Protein AF-A0A3D1Z0B2-F1 (afdb_monomer_lite)

Sequence (228 aa):
MEGTRQRLVLAGTAREFDADRFLAYKGSCLVIGGGIASTAILFAGRSAGHVLLALIFTVLCFFVPEIWLNQKSAARQKAIRLALPDTLDLLTISVEAGLGFDSAMQKVVRNTTGPLSEEFFRLLQEIQLGTARSDAFRNLGHRTQVNELGSFILAMLQAEVFGISIGKVLRVQATELRIKRRQRAEEMAQKAPVKIIFPLIICIFPAILVVIMGPAMIQIYESIFKSF

pLDDT: mean 82.29, std 11.87, range [46.69, 95.06]

Foldseek 3Di:
DVVLLLLCLLLVNVVPDDPVNLVVVLVVLLVVLLVVLVVQCVVVDPDPVSNVVSVVSSVVSSCVSVVVSVVSSVVQLVVLLVCVLVLLVQLLVCVVVPDDSLRSLVVSLVVDDGDNSVLSVQLSVCVVVPNDNLVSLVVSCSSNVRVLSVVLSVLQVVCVVVVNDPSVSSVVSSVVSVVVVVVVVVVVVVVVVVVVVVVVCVPVVVVVVCVVVVVVVVVVVCVVVVVD

Radius of gyration: 28.72 Å; chains: 1; bounding box: 82×36×74 Å

Secondary structure (DSSP, 8-state):
-HHHHHHHHHTT-TTT--HHHHHHHHHHHHHHHHHHHHHHHHHH---HHHHHHHHHHHHHHHHHHHHHHHHHHHHHHHHHHHHHHHHHHHHHHHHHTT--HHHHHHHHHHH--SHHHHHHHHHHHHHHTT--HHHHHHHHHHHH--HHHHHHHHHHHHHHHHT--HHHHHHHHHHHHHHHHHHHHHHHHHTHHHHHHHHHHHHHHHHHHHHHHHHHHHHHHHHHHTT-

Structure (mmCIF, N/CA/C/O backbone):
data_AF-A0A3D1Z0B2-F1
#
_entry.id   AF-A0A3D1Z0B2-F1
#
loop_
_atom_site.group_PDB
_atom_site.id
_atom_site.type_symbol
_atom_site.label_atom_id
_atom_site.label_alt_id
_atom_site.label_comp_id
_atom_site.label_asym_id
_atom_site.label_entity_id
_atom_site.label_seq_id
_atom_site.pdbx_PDB_ins_code
_atom_site.Cartn_x
_atom_site.Cartn_y
_atom_site.Cartn_z
_atom_site.occupancy
_atom_site.B_iso_or_equiv
_atom_site.auth_seq_id
_atom_site.auth_comp_id
_atom_site.auth_asym_id
_atom_site.auth_atom_id
_atom_site.pdbx_PDB_model_num
ATOM 1 N N . MET A 1 1 ? -4.825 -20.970 -13.297 1.00 48.41 1 MET A N 1
ATOM 2 C CA . MET A 1 1 ? -5.935 -19.992 -13.361 1.00 48.41 1 MET A CA 1
ATOM 3 C C . MET A 1 1 ? -6.035 -19.158 -12.076 1.00 48.41 1 MET A C 1
ATOM 5 O O . MET A 1 1 ? -6.279 -17.961 -12.175 1.00 48.41 1 MET A O 1
ATOM 9 N N . GLU A 1 2 ? -5.712 -19.728 -10.907 1.00 54.16 2 GLU A N 1
ATOM 10 C CA . GLU A 1 2 ? -5.685 -19.041 -9.598 1.00 54.16 2 GLU A CA 1
ATOM 11 C C . GLU A 1 2 ? -4.889 -17.722 -9.551 1.00 54.16 2 GLU A C 1
ATOM 13 O O . GLU A 1 2 ? -5.393 -16.703 -9.081 1.00 54.16 2 GLU A O 1
ATOM 18 N N . GLY A 1 3 ? -3.670 -17.699 -10.106 1.00 60.62 3 GLY A N 1
ATOM 19 C CA . GLY A 1 3 ? -2.806 -16.511 -10.047 1.00 60.62 3 GLY A CA 1
ATOM 20 C C . GLY A 1 3 ? -3.364 -15.287 -10.787 1.00 60.62 3 GLY A C 1
ATOM 21 O O . GLY A 1 3 ? -3.198 -14.156 -10.334 1.00 60.62 3 GLY A O 1
ATOM 22 N N . THR A 1 4 ? -4.075 -15.486 -11.902 1.00 58.72 4 THR A N 1
ATOM 23 C CA . THR A 1 4 ? -4.699 -14.387 -12.661 1.00 58.72 4 THR A CA 1
ATOM 24 C C . THR A 1 4 ? -5.903 -13.821 -11.914 1.00 58.72 4 THR A C 1
ATOM 26 O O . THR A 1 4 ? -6.064 -12.603 -11.845 1.00 58.72 4 THR A O 1
ATOM 29 N N . ARG A 1 5 ? -6.705 -14.689 -11.284 1.00 57.47 5 ARG A N 1
ATOM 30 C CA . ARG A 1 5 ? -7.850 -14.291 -10.456 1.00 57.47 5 ARG A CA 1
ATOM 31 C C . ARG A 1 5 ? -7.401 -13.453 -9.261 1.00 57.47 5 ARG A C 1
ATOM 33 O O . ARG A 1 5 ? -7.967 -12.393 -9.006 1.00 57.47 5 ARG A O 1
ATOM 40 N N . GLN A 1 6 ? -6.322 -13.863 -8.597 1.00 64.88 6 GLN A N 1
ATOM 41 C CA . GLN A 1 6 ? -5.736 -13.110 -7.490 1.00 64.88 6 GLN A CA 1
ATOM 42 C C . GLN A 1 6 ? -5.256 -11.717 -7.937 1.00 64.88 6 GLN A C 1
ATOM 44 O O . GLN A 1 6 ? -5.549 -10.727 -7.273 1.00 64.88 6 GLN A O 1
ATOM 49 N N . ARG A 1 7 ? -4.610 -11.597 -9.105 1.00 58.91 7 ARG A N 1
ATOM 50 C CA . ARG A 1 7 ? -4.184 -10.295 -9.659 1.00 58.91 7 ARG A CA 1
ATOM 51 C C . ARG A 1 7 ? -5.352 -9.378 -10.044 1.00 58.91 7 ARG A C 1
ATOM 53 O O . ARG A 1 7 ? -5.256 -8.166 -9.861 1.00 58.91 7 ARG A O 1
ATOM 60 N N . LEU A 1 8 ? -6.467 -9.931 -10.522 1.00 60.28 8 LEU A N 1
ATOM 61 C CA . LEU A 1 8 ? -7.684 -9.161 -10.823 1.00 60.28 8 LEU A CA 1
ATOM 62 C C . LEU A 1 8 ? -8.348 -8.596 -9.561 1.00 60.28 8 LEU A C 1
ATOM 64 O O . LEU A 1 8 ? -8.814 -7.451 -9.563 1.00 60.28 8 LEU A O 1
ATOM 68 N N . VAL A 1 9 ? -8.349 -9.372 -8.473 1.00 65.62 9 VAL A N 1
ATOM 69 C CA . VAL A 1 9 ? -8.808 -8.918 -7.152 1.00 65.62 9 VAL A CA 1
ATOM 70 C C . VAL A 1 9 ? -7.930 -7.770 -6.650 1.00 65.62 9 VAL A C 1
ATOM 72 O O . VAL A 1 9 ? -8.457 -6.732 -6.247 1.00 65.62 9 VAL A O 1
ATOM 75 N N . LEU A 1 10 ? -6.606 -7.898 -6.772 1.00 61.41 10 LEU A N 1
ATOM 76 C CA . LEU A 1 10 ? -5.662 -6.853 -6.360 1.00 61.41 10 LEU A CA 1
ATOM 77 C C . LEU A 1 10 ? -5.841 -5.548 -7.140 1.00 61.41 10 LEU A C 1
ATOM 79 O O . LEU A 1 10 ? -5.837 -4.462 -6.555 1.00 61.41 10 LEU A O 1
ATOM 83 N N . ALA A 1 11 ? -6.109 -5.642 -8.443 1.00 60.06 11 ALA A N 1
ATOM 84 C CA . ALA A 1 11 ? -6.408 -4.497 -9.298 1.00 60.06 11 ALA A CA 1
ATOM 85 C C . ALA A 1 11 ? -7.768 -3.828 -9.007 1.00 60.06 11 ALA A C 1
ATOM 87 O O . ALA A 1 11 ? -8.118 -2.858 -9.680 1.00 60.06 11 ALA A O 1
ATOM 88 N N . GLY A 1 12 ? -8.565 -4.335 -8.053 1.00 57.16 12 GLY A N 1
ATOM 89 C CA . GLY A 1 12 ? -9.897 -3.808 -7.713 1.00 57.16 12 GLY A CA 1
ATOM 90 C C . GLY A 1 12 ? -10.944 -4.000 -8.806 1.00 57.16 12 GLY A C 1
ATOM 91 O O . GLY A 1 12 ? -12.077 -3.554 -8.673 1.00 57.16 12 GLY A O 1
ATOM 92 N N . THR A 1 13 ? -10.561 -4.680 -9.883 1.00 56.31 13 THR A N 1
ATOM 93 C CA . THR A 1 13 ? -11.322 -4.792 -11.128 1.00 56.31 13 THR A CA 1
ATOM 94 C C . THR A 1 13 ? -12.147 -6.087 -11.165 1.00 56.31 13 THR A C 1
ATOM 96 O O . THR A 1 13 ? -12.962 -6.273 -12.059 1.00 56.31 13 THR A O 1
ATOM 99 N N . ALA A 1 14 ? -12.023 -6.949 -10.149 1.00 54.03 14 ALA A N 1
ATOM 100 C CA . ALA A 1 14 ? -12.772 -8.205 -10.032 1.00 54.03 14 ALA A CA 1
ATOM 101 C C . ALA A 1 14 ? -14.309 -8.054 -10.023 1.00 54.03 14 ALA A C 1
ATOM 103 O O . ALA A 1 14 ? -15.004 -9.044 -10.204 1.00 54.03 14 ALA A O 1
ATOM 104 N N . ARG A 1 15 ? -14.849 -6.841 -9.811 1.00 49.31 15 ARG A N 1
ATOM 105 C CA . ARG A 1 15 ? -16.297 -6.567 -9.890 1.00 49.31 15 ARG A CA 1
ATOM 106 C C . ARG A 1 15 ? -16.767 -6.163 -11.300 1.00 49.31 15 ARG A C 1
ATOM 108 O O . ARG A 1 15 ? -17.954 -6.257 -11.576 1.00 49.31 15 ARG A O 1
ATOM 115 N N . GLU A 1 16 ? -15.858 -5.736 -12.179 1.00 46.69 16 GLU A N 1
ATOM 116 C CA . GLU A 1 16 ? -16.162 -5.293 -13.556 1.00 46.69 16 GLU A CA 1
ATOM 117 C C . GLU A 1 16 ? -15.658 -6.273 -14.633 1.00 46.69 16 GLU A C 1
ATOM 119 O O . GLU A 1 16 ? -16.229 -6.358 -15.725 1.00 46.69 16 GLU A O 1
ATOM 124 N N . PHE A 1 17 ? -14.606 -7.040 -14.330 1.00 47.28 17 PHE A N 1
ATOM 125 C CA . PHE A 1 17 ? -14.010 -8.022 -15.230 1.00 47.28 17 PHE A CA 1
ATOM 126 C C . PHE A 1 17 ? -13.962 -9.382 -14.545 1.00 47.28 17 PHE A C 1
ATOM 128 O O . PHE A 1 17 ? -13.088 -9.649 -13.717 1.00 47.28 17 PHE A O 1
ATOM 135 N N . ASP A 1 18 ? -14.897 -10.245 -14.934 1.00 54.69 18 ASP A N 1
ATOM 136 C CA . ASP A 1 18 ? -14.782 -11.677 -14.698 1.00 54.69 18 ASP A CA 1
ATOM 137 C C . ASP A 1 18 ? -13.481 -12.194 -15.329 1.00 54.69 18 ASP A C 1
ATOM 139 O O . ASP A 1 18 ? -13.019 -11.658 -16.346 1.00 54.69 18 ASP A O 1
ATOM 143 N N . ALA A 1 19 ? -12.876 -13.230 -14.746 1.00 54.06 19 ALA A N 1
ATOM 144 C CA . ALA A 1 19 ? -11.640 -13.826 -15.270 1.00 54.06 19 ALA A CA 1
ATOM 145 C C . ALA A 1 19 ? -11.765 -14.197 -16.766 1.00 54.06 19 ALA A C 1
ATOM 147 O O . ALA A 1 19 ? -10.796 -14.081 -17.523 1.00 54.06 19 ALA A O 1
ATOM 148 N N . ASP A 1 20 ? -12.989 -14.506 -17.199 1.00 54.84 20 ASP A N 1
ATOM 149 C CA . ASP A 1 20 ? -13.375 -14.803 -18.577 1.00 54.84 20 ASP A CA 1
ATOM 150 C C . ASP A 1 20 ? -13.275 -13.589 -19.513 1.00 54.84 20 ASP A C 1
ATOM 152 O O . ASP A 1 20 ? -12.833 -13.719 -20.654 1.00 54.84 20 ASP A O 1
ATOM 156 N N . ARG A 1 21 ? -13.581 -12.373 -19.041 1.00 57.75 21 ARG A N 1
ATOM 157 C CA . ARG A 1 21 ? -13.412 -11.138 -19.830 1.00 57.75 21 ARG A CA 1
ATOM 158 C C . ARG A 1 21 ? -11.950 -10.742 -19.986 1.00 57.75 21 ARG A C 1
ATOM 160 O O . ARG A 1 21 ? -11.580 -10.183 -21.014 1.00 57.75 21 ARG A O 1
ATOM 167 N N . PHE A 1 22 ? -11.105 -11.041 -19.001 1.00 60.38 22 PHE A N 1
ATOM 168 C CA . PHE A 1 22 ? -9.665 -10.813 -19.129 1.00 60.38 22 PHE A CA 1
ATOM 169 C C . PHE A 1 22 ? -9.025 -11.809 -20.106 1.00 60.38 22 PHE A C 1
ATOM 171 O O . PHE A 1 22 ? -8.172 -11.424 -20.906 1.00 60.38 22 PHE A O 1
ATOM 178 N N . LEU A 1 23 ? -9.484 -13.066 -20.105 1.00 61.72 23 LEU A N 1
ATOM 179 C CA . LEU A 1 23 ? -9.137 -14.053 -21.131 1.00 61.72 23 LEU A CA 1
ATOM 180 C C . LEU A 1 23 ? -9.628 -13.622 -22.520 1.00 61.72 23 LEU A C 1
ATOM 182 O O . LEU A 1 23 ? -8.853 -13.689 -23.471 1.00 61.72 23 LEU A O 1
ATOM 186 N N . ALA A 1 24 ? -10.852 -13.098 -22.630 1.00 64.06 24 ALA A N 1
ATOM 187 C CA . ALA A 1 24 ? -11.385 -12.554 -23.878 1.00 64.06 24 ALA A CA 1
ATOM 188 C C . ALA A 1 24 ? -10.583 -11.338 -24.374 1.00 64.06 24 ALA A C 1
ATOM 190 O O . ALA A 1 24 ? -10.256 -11.261 -25.555 1.00 64.06 24 ALA A O 1
ATOM 191 N N . TYR A 1 25 ? -10.182 -10.431 -23.476 1.00 69.62 25 TYR A N 1
ATOM 192 C CA . TYR A 1 25 ? -9.332 -9.288 -23.817 1.00 69.62 25 TYR A CA 1
ATOM 193 C C . TYR A 1 25 ? -7.942 -9.742 -24.284 1.00 69.62 25 TYR A C 1
ATOM 195 O O . TYR A 1 25 ? -7.451 -9.292 -25.321 1.00 69.62 25 TYR A O 1
ATOM 203 N N . LYS A 1 26 ? -7.339 -10.715 -23.589 1.00 66.94 26 LYS A N 1
ATOM 204 C CA . LYS A 1 26 ? -6.065 -11.330 -23.988 1.00 66.94 26 LYS A CA 1
ATOM 205 C C . LYS A 1 26 ? -6.171 -12.021 -25.353 1.00 66.94 26 LYS A C 1
ATOM 207 O O . LYS A 1 26 ? -5.270 -11.875 -26.176 1.00 66.94 26 LYS A O 1
ATOM 212 N N . GLY A 1 27 ? -7.290 -12.698 -25.613 1.00 65.94 27 GLY A N 1
ATOM 213 C CA . GLY A 1 27 ? -7.624 -13.284 -26.910 1.00 65.94 27 GLY A CA 1
ATOM 214 C C . GLY A 1 27 ? -7.761 -12.230 -28.009 1.00 65.94 27 GLY A C 1
ATOM 215 O O . GLY A 1 27 ? -7.141 -12.364 -29.058 1.00 65.94 27 GLY A O 1
ATOM 216 N N . SER A 1 28 ? -8.483 -11.135 -27.754 1.00 70.81 28 SER A N 1
ATOM 217 C CA . SER A 1 28 ? -8.632 -10.042 -28.723 1.00 70.81 28 SER A CA 1
ATOM 218 C C . SER A 1 28 ? -7.305 -9.348 -29.041 1.00 70.81 28 SER A C 1
ATOM 220 O O . SER A 1 28 ? -7.020 -9.108 -30.210 1.00 70.81 28 SER A O 1
ATOM 222 N N . CYS A 1 29 ? -6.435 -9.117 -28.050 1.00 70.12 29 CYS A N 1
ATOM 223 C CA . CYS A 1 29 ? -5.090 -8.582 -28.284 1.00 70.12 29 CYS A CA 1
ATOM 224 C C . CYS A 1 29 ? -4.224 -9.527 -29.124 1.00 70.12 29 CYS A C 1
ATOM 226 O O . CYS A 1 29 ? -3.455 -9.055 -29.958 1.00 70.12 29 CYS A O 1
ATOM 228 N N . LEU A 1 30 ? -4.353 -10.844 -28.935 1.00 73.25 30 LEU A N 1
ATOM 229 C CA . LEU A 1 30 ? -3.633 -11.834 -29.736 1.00 73.25 30 LEU A CA 1
ATOM 230 C C . LEU A 1 30 ? -4.134 -11.855 -31.188 1.00 73.25 30 LEU A C 1
ATOM 232 O O . LEU A 1 30 ? -3.324 -11.879 -32.110 1.00 73.25 30 LEU A O 1
ATOM 236 N N . VAL A 1 31 ? -5.452 -11.786 -31.399 1.00 75.25 31 VAL A N 1
ATOM 237 C CA . VAL A 1 31 ? -6.062 -11.744 -32.739 1.00 75.25 31 VAL A CA 1
ATOM 238 C C . VAL A 1 31 ? -5.705 -10.447 -33.467 1.00 75.25 31 VAL A C 1
ATOM 240 O O . VAL A 1 31 ? -5.344 -10.489 -34.638 1.00 75.25 31 VAL A O 1
ATOM 243 N N . ILE A 1 32 ? -5.734 -9.303 -32.779 1.00 76.62 32 IL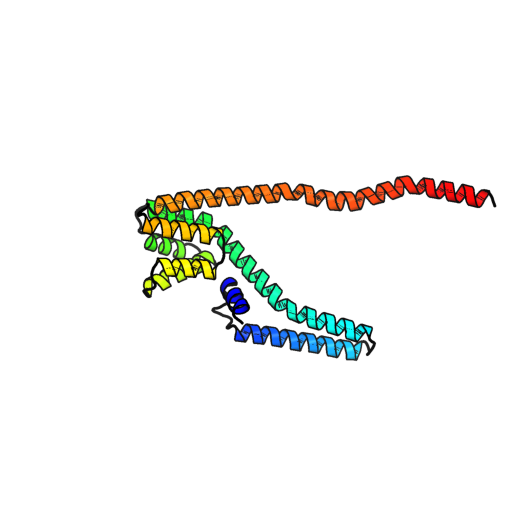E A N 1
ATOM 244 C CA . ILE A 1 32 ? -5.356 -8.004 -33.353 1.00 76.62 32 ILE A CA 1
ATOM 245 C C . ILE A 1 32 ? -3.852 -7.967 -33.654 1.00 76.62 32 ILE A C 1
ATOM 247 O O . ILE A 1 32 ? -3.461 -7.577 -34.751 1.00 76.62 32 ILE A O 1
ATOM 251 N N . GLY A 1 33 ? -3.006 -8.420 -32.722 1.00 73.88 33 GLY A N 1
ATOM 252 C CA . GLY A 1 33 ? -1.555 -8.482 -32.911 1.00 73.88 33 GLY A CA 1
ATOM 253 C C . GLY A 1 33 ? -1.153 -9.417 -34.052 1.00 73.88 33 GLY A C 1
ATOM 254 O O . GLY A 1 33 ? -0.366 -9.028 -34.911 1.00 73.88 33 GLY A O 1
ATOM 255 N N . GLY A 1 34 ? -1.755 -10.609 -34.114 1.00 73.31 34 GLY A N 1
ATOM 256 C CA . GLY A 1 34 ? -1.566 -11.563 -35.209 1.00 73.31 34 GLY A CA 1
ATOM 257 C C . GLY A 1 34 ? -2.109 -11.046 -36.544 1.00 73.31 34 GLY A C 1
ATOM 258 O O . GLY A 1 34 ? -1.471 -11.226 -37.579 1.00 73.31 34 GLY A O 1
ATOM 259 N N . GLY A 1 35 ? -3.238 -10.332 -36.520 1.00 76.62 35 GLY A N 1
ATOM 260 C CA . GLY A 1 35 ? -3.812 -9.656 -37.681 1.00 76.62 35 GLY A CA 1
ATOM 261 C C . GLY A 1 35 ? -2.859 -8.614 -38.263 1.00 76.62 35 GLY A C 1
ATOM 262 O O . GLY A 1 35 ? -2.521 -8.704 -39.439 1.00 76.62 35 GLY A O 1
ATOM 263 N N . ILE A 1 36 ? -2.349 -7.700 -37.431 1.00 76.00 36 ILE A N 1
ATOM 264 C CA . ILE A 1 36 ? -1.376 -6.661 -37.815 1.00 76.00 36 ILE A CA 1
ATOM 265 C C . ILE A 1 36 ? -0.064 -7.283 -38.314 1.00 76.00 36 ILE A C 1
ATOM 267 O O . ILE A 1 36 ? 0.495 -6.841 -39.315 1.00 76.00 36 ILE A O 1
ATOM 271 N N . ALA A 1 37 ? 0.415 -8.335 -37.650 1.00 74.94 37 ALA A N 1
ATOM 272 C CA . ALA A 1 37 ? 1.599 -9.081 -38.063 1.00 74.94 37 ALA A CA 1
ATOM 273 C C . ALA A 1 37 ? 1.411 -9.735 -39.445 1.00 74.94 37 ALA A C 1
ATOM 275 O O . ALA A 1 37 ? 2.309 -9.684 -40.286 1.00 74.94 37 ALA A O 1
ATOM 276 N N . SER A 1 38 ? 0.232 -10.305 -39.713 1.00 72.44 38 SER A N 1
ATOM 277 C CA . SER A 1 38 ? -0.086 -10.944 -40.993 1.00 72.44 38 SER A CA 1
ATOM 278 C C . SER A 1 38 ? -0.204 -9.942 -42.147 1.00 72.44 38 SER A C 1
ATOM 280 O O . SER A 1 38 ? 0.361 -10.184 -43.214 1.00 72.44 38 SER A O 1
ATOM 282 N N . THR A 1 39 ? -0.841 -8.784 -41.936 1.00 76.06 39 THR A N 1
ATOM 283 C CA . THR A 1 39 ? -0.873 -7.702 -42.931 1.00 76.06 39 THR A CA 1
ATOM 284 C C . THR A 1 39 ? 0.510 -7.098 -43.144 1.00 76.06 39 THR A C 1
ATOM 286 O O . THR A 1 39 ? 0.892 -6.880 -44.290 1.00 76.06 39 THR A O 1
ATOM 289 N N . ALA A 1 40 ? 1.315 -6.915 -42.095 1.00 74.69 40 ALA A N 1
ATOM 290 C CA . ALA A 1 40 ? 2.692 -6.438 -42.233 1.00 74.69 40 ALA A CA 1
ATOM 291 C C . ALA A 1 40 ? 3.555 -7.374 -43.102 1.00 74.69 40 ALA A C 1
ATOM 293 O O . ALA A 1 40 ? 4.295 -6.897 -43.959 1.00 74.69 40 ALA A O 1
ATOM 294 N N . ILE A 1 41 ? 3.413 -8.698 -42.956 1.00 78.19 41 ILE A N 1
ATOM 295 C CA . ILE A 1 41 ? 4.104 -9.684 -43.809 1.00 78.19 41 ILE A CA 1
ATOM 296 C C . ILE A 1 41 ? 3.621 -9.608 -45.269 1.00 78.19 41 ILE A C 1
ATOM 298 O O . ILE A 1 41 ? 4.425 -9.779 -46.188 1.00 78.19 41 ILE A O 1
ATOM 302 N N . LEU A 1 42 ? 2.328 -9.354 -45.500 1.00 78.69 42 LEU A N 1
ATOM 303 C CA . LEU A 1 42 ? 1.759 -9.229 -46.848 1.00 78.69 42 LEU A CA 1
ATOM 304 C C . LEU A 1 42 ? 2.242 -7.963 -47.578 1.00 78.69 42 LEU A C 1
ATOM 306 O O . LEU A 1 42 ? 2.478 -8.032 -48.781 1.00 78.69 42 LEU A O 1
ATOM 310 N N . PHE A 1 43 ? 2.432 -6.844 -46.869 1.00 75.31 43 PHE A N 1
ATOM 311 C CA . PHE A 1 43 ? 2.886 -5.572 -47.454 1.00 75.31 43 PHE A CA 1
ATOM 312 C C . PHE A 1 43 ? 4.419 -5.428 -47.540 1.00 75.31 43 PHE A C 1
ATOM 314 O O . PHE A 1 43 ? 4.909 -4.844 -48.502 1.00 75.31 43 PHE A O 1
ATOM 321 N N . ALA A 1 44 ? 5.189 -5.951 -46.575 1.00 72.62 44 ALA A N 1
ATOM 322 C CA . ALA A 1 44 ? 6.656 -5.806 -46.521 1.00 72.62 44 ALA A CA 1
ATOM 323 C C . ALA A 1 44 ? 7.435 -6.949 -47.212 1.00 72.62 44 ALA A C 1
ATOM 325 O O . ALA A 1 44 ? 8.655 -6.880 -47.366 1.00 72.62 44 ALA A O 1
ATOM 326 N N . GLY A 1 45 ? 6.737 -8.005 -47.641 1.00 68.88 45 GLY A N 1
ATOM 327 C CA . GLY A 1 45 ? 7.320 -9.158 -48.324 1.00 68.88 45 GLY A CA 1
ATOM 328 C C . GLY A 1 45 ? 7.782 -10.279 -47.383 1.00 68.88 45 GLY A C 1
ATOM 329 O O . GLY A 1 45 ? 8.184 -10.071 -46.236 1.00 68.88 45 GLY A O 1
ATOM 330 N N . ARG A 1 46 ? 7.756 -11.516 -47.896 1.00 72.81 46 ARG A N 1
ATOM 331 C CA . ARG A 1 46 ? 8.047 -12.758 -47.153 1.00 72.81 46 ARG A CA 1
ATOM 332 C C . ARG A 1 46 ? 9.549 -13.048 -47.016 1.00 72.81 46 ARG A C 1
ATOM 334 O O . ARG A 1 46 ? 10.021 -14.109 -47.410 1.00 72.81 46 ARG A O 1
ATOM 341 N N . SER A 1 47 ? 10.307 -12.114 -46.450 1.00 80.81 47 SER A N 1
ATOM 342 C CA . SER A 1 47 ? 11.679 -12.396 -46.000 1.00 80.81 47 SER A CA 1
ATOM 343 C C . SER A 1 47 ? 11.662 -13.022 -44.603 1.00 80.81 47 SER A C 1
ATOM 345 O O . SER A 1 47 ? 10.827 -12.659 -43.770 1.00 80.81 47 SER A O 1
ATOM 347 N N . ALA A 1 48 ? 12.603 -13.930 -44.323 1.00 79.00 48 ALA A N 1
ATOM 348 C CA . ALA A 1 48 ? 12.751 -14.570 -43.013 1.00 79.00 48 ALA A CA 1
ATOM 349 C C . ALA A 1 48 ? 12.857 -13.545 -41.864 1.00 79.00 48 ALA A C 1
ATOM 351 O O . ALA A 1 48 ? 12.324 -13.780 -40.780 1.00 79.00 48 ALA A O 1
ATOM 352 N N . GLY A 1 49 ? 13.456 -12.374 -42.121 1.00 81.00 49 GLY A N 1
ATOM 353 C C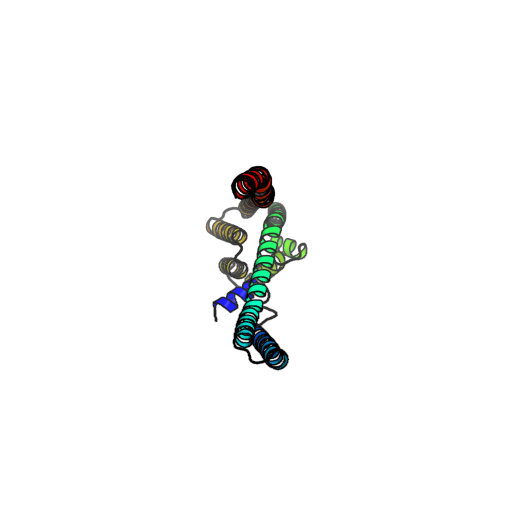A . GLY A 1 49 ? 13.534 -11.276 -41.151 1.00 81.00 49 GLY A CA 1
ATOM 354 C C . GLY A 1 49 ? 12.170 -10.674 -40.793 1.00 81.00 49 GLY A C 1
ATOM 355 O O . GLY A 1 49 ? 11.891 -10.450 -39.617 1.00 81.00 49 GLY A O 1
ATOM 356 N N . HIS A 1 50 ? 11.282 -10.480 -41.774 1.00 79.00 50 HIS A N 1
ATOM 357 C CA . HIS A 1 50 ? 9.934 -9.947 -41.534 1.00 79.00 50 HIS A CA 1
ATOM 358 C C . HIS A 1 50 ? 9.051 -10.944 -40.780 1.00 79.00 50 HIS A C 1
ATOM 360 O O . HIS A 1 50 ? 8.292 -10.546 -39.900 1.00 79.00 50 HIS A O 1
ATOM 366 N N . VAL A 1 51 ? 9.191 -12.243 -41.067 1.00 78.25 51 VAL A N 1
ATOM 367 C CA . VAL A 1 51 ? 8.476 -13.304 -40.339 1.00 78.25 51 VAL A CA 1
ATOM 368 C C . VAL A 1 51 ? 8.941 -13.375 -38.882 1.00 78.25 51 VAL A C 1
ATOM 370 O O . VAL A 1 51 ? 8.108 -13.448 -37.979 1.00 78.25 51 VAL A O 1
ATOM 373 N N . LEU A 1 52 ? 10.252 -13.287 -38.633 1.00 81.56 52 LEU A N 1
ATOM 374 C CA . LEU A 1 52 ? 10.807 -13.264 -37.279 1.00 81.56 52 LEU A CA 1
ATOM 375 C C . LEU A 1 52 ? 10.323 -12.037 -36.487 1.00 81.56 52 LEU A C 1
ATOM 377 O O . LEU A 1 52 ? 9.904 -12.165 -35.338 1.00 81.56 52 LEU A O 1
ATOM 381 N N . LEU A 1 53 ? 10.329 -10.853 -37.104 1.00 79.94 53 LEU A N 1
ATOM 382 C CA . LEU A 1 53 ? 9.918 -9.603 -36.459 1.00 79.94 53 LEU A CA 1
ATOM 383 C C . LEU A 1 53 ? 8.411 -9.583 -36.148 1.00 79.94 53 LEU A C 1
ATOM 385 O O . LEU A 1 53 ? 8.008 -9.175 -35.060 1.00 79.94 53 LEU A O 1
ATOM 389 N N . ALA A 1 54 ? 7.587 -10.107 -37.055 1.00 78.81 54 ALA A N 1
ATOM 390 C CA . ALA A 1 54 ? 6.151 -10.294 -36.862 1.00 78.81 54 ALA A CA 1
ATOM 391 C C . ALA A 1 54 ? 5.827 -11.291 -35.730 1.00 78.81 54 ALA A C 1
ATOM 393 O O . ALA A 1 54 ? 4.918 -11.053 -34.926 1.00 78.81 54 ALA A O 1
ATOM 394 N N . LEU A 1 55 ? 6.601 -12.377 -35.619 1.00 79.31 55 LEU A N 1
ATOM 395 C CA . LEU A 1 55 ? 6.494 -13.336 -34.518 1.00 79.31 55 LEU A CA 1
ATOM 396 C C . LEU A 1 55 ? 6.817 -12.664 -33.174 1.00 79.31 55 LEU A C 1
ATOM 398 O O . LEU A 1 55 ? 6.036 -12.766 -32.228 1.00 79.31 55 LEU A O 1
ATOM 402 N N . ILE A 1 56 ? 7.924 -11.917 -33.108 1.00 81.50 56 ILE A N 1
ATOM 403 C CA . ILE A 1 56 ? 8.339 -11.168 -31.912 1.00 81.50 56 ILE A CA 1
ATOM 404 C C . ILE A 1 56 ? 7.263 -10.152 -31.504 1.00 81.50 56 ILE A C 1
ATOM 406 O O . ILE A 1 56 ? 6.912 -10.069 -30.326 1.00 81.50 56 ILE A O 1
ATOM 410 N N . PHE A 1 57 ? 6.693 -9.419 -32.462 1.00 80.69 57 PHE A N 1
ATOM 411 C CA . PHE A 1 57 ? 5.644 -8.431 -32.201 1.00 80.69 57 PHE A CA 1
ATOM 412 C C . PHE A 1 57 ? 4.359 -9.072 -31.655 1.00 80.69 57 PHE A C 1
ATOM 414 O O . PHE A 1 57 ? 3.773 -8.576 -30.694 1.00 80.69 57 PHE A O 1
ATOM 421 N N . THR A 1 58 ? 3.958 -10.219 -32.206 1.00 77.38 58 THR A N 1
ATOM 422 C CA . THR A 1 58 ? 2.785 -10.977 -31.737 1.00 77.38 58 THR A CA 1
ATOM 423 C C . THR A 1 58 ? 2.978 -11.468 -30.302 1.00 77.38 58 THR A C 1
ATOM 425 O O . THR A 1 58 ? 2.078 -11.341 -29.469 1.00 77.38 58 THR A O 1
ATOM 428 N N . VAL A 1 59 ? 4.176 -11.971 -29.986 1.00 80.00 59 VAL A N 1
ATOM 429 C CA . VAL A 1 59 ? 4.540 -12.378 -28.623 1.00 80.00 59 VAL A CA 1
ATOM 430 C C . VAL A 1 59 ? 4.519 -11.173 -27.677 1.00 80.00 59 VAL A C 1
ATOM 432 O O . VAL A 1 59 ? 3.929 -11.260 -26.605 1.00 80.00 59 VAL A O 1
ATOM 435 N N . LEU A 1 60 ? 5.070 -10.023 -28.074 1.00 78.69 60 LEU A N 1
ATOM 436 C CA . LEU A 1 60 ? 5.019 -8.783 -27.287 1.00 78.69 60 LEU A CA 1
ATOM 437 C C . LEU A 1 60 ? 3.581 -8.324 -27.005 1.00 78.69 60 LEU A C 1
ATOM 439 O O . LEU A 1 60 ? 3.257 -8.022 -25.855 1.00 78.69 60 LEU A O 1
ATOM 443 N N . CYS A 1 61 ? 2.696 -8.339 -28.007 1.00 77.19 61 CYS A N 1
ATOM 444 C CA . CYS A 1 61 ? 1.277 -8.000 -27.846 1.00 77.19 61 CYS A CA 1
ATOM 445 C C . CYS A 1 61 ? 0.555 -8.893 -26.826 1.00 77.19 61 CYS A C 1
ATOM 447 O O . CYS A 1 61 ? -0.347 -8.423 -26.132 1.00 77.19 61 CYS A O 1
ATOM 449 N N . PHE A 1 62 ? 0.969 -10.152 -26.674 1.00 75.69 62 PHE A N 1
ATOM 450 C CA . PHE A 1 62 ? 0.411 -11.052 -25.663 1.00 75.69 62 PHE A CA 1
ATOM 451 C C . PHE A 1 62 ? 0.774 -10.650 -24.221 1.00 75.69 62 PHE A C 1
ATOM 453 O O . PHE A 1 62 ? -0.012 -10.897 -23.301 1.00 75.69 62 PHE A O 1
ATOM 460 N N . PHE A 1 63 ? 1.926 -10.001 -24.012 1.00 77.81 63 PHE A N 1
ATOM 461 C CA . PHE A 1 63 ? 2.378 -9.541 -22.691 1.00 77.81 63 PHE A CA 1
ATOM 462 C C . PHE A 1 63 ? 1.790 -8.185 -22.271 1.00 77.81 63 PHE A C 1
ATOM 464 O O . PHE A 1 63 ? 1.681 -7.913 -21.074 1.00 77.81 63 PHE A O 1
ATOM 471 N N . VAL A 1 64 ? 1.356 -7.348 -23.219 1.00 78.75 64 VAL A N 1
ATOM 472 C CA . VAL A 1 64 ? 0.746 -6.027 -22.956 1.00 78.75 64 VAL A CA 1
ATOM 473 C C . VAL A 1 64 ? -0.363 -6.052 -21.886 1.00 78.75 64 VAL A C 1
ATOM 475 O O . VAL A 1 64 ? -0.270 -5.273 -20.932 1.00 78.75 64 VAL A O 1
ATOM 478 N N . PRO A 1 65 ? -1.393 -6.920 -21.958 1.00 75.62 65 PRO A N 1
ATOM 479 C CA . PRO A 1 65 ? -2.464 -6.929 -20.957 1.00 75.62 65 PRO A CA 1
ATOM 480 C C . PRO A 1 65 ? -1.980 -7.318 -19.554 1.00 75.62 65 PRO A C 1
ATOM 482 O O . PRO A 1 65 ? -2.519 -6.838 -18.557 1.00 75.62 65 PRO A O 1
ATOM 485 N N . GLU A 1 66 ? -0.947 -8.156 -19.453 1.00 77.12 66 GLU A N 1
ATOM 486 C CA . GLU A 1 66 ? -0.368 -8.549 -18.167 1.00 77.12 66 GLU A CA 1
ATOM 487 C C . GLU A 1 66 ? 0.414 -7.396 -17.529 1.00 77.12 66 GLU A C 1
ATOM 489 O O . GLU A 1 66 ? 0.276 -7.140 -16.330 1.00 77.12 66 GLU A O 1
ATOM 494 N N . ILE A 1 67 ? 1.161 -6.639 -18.338 1.00 79.00 67 ILE A N 1
ATOM 495 C CA . ILE A 1 67 ? 1.842 -5.418 -17.897 1.00 79.00 67 ILE A CA 1
ATOM 496 C C . ILE A 1 67 ? 0.817 -4.383 -17.422 1.00 79.00 67 ILE A C 1
ATOM 498 O O . ILE A 1 67 ? 0.976 -3.826 -16.335 1.00 79.00 67 ILE A O 1
ATOM 502 N N . TRP A 1 68 ? -0.253 -4.159 -18.188 1.00 79.12 68 TRP A N 1
ATOM 503 C CA . TRP A 1 68 ? -1.301 -3.204 -17.826 1.00 79.12 68 TRP A CA 1
ATOM 504 C C . TRP A 1 68 ? -1.994 -3.575 -16.508 1.00 79.12 68 TRP A C 1
ATOM 506 O O . TRP A 1 68 ? -2.162 -2.724 -15.632 1.00 79.12 68 TRP A O 1
ATOM 516 N N . LEU A 1 69 ? -2.325 -4.858 -16.316 1.00 78.00 69 LEU A N 1
ATOM 517 C CA . LEU A 1 69 ? -2.921 -5.346 -15.071 1.00 78.00 69 LEU A CA 1
ATOM 518 C C . LEU A 1 69 ? -1.980 -5.147 -13.875 1.00 78.00 69 LEU A C 1
ATOM 520 O O . LEU A 1 69 ? -2.410 -4.663 -12.825 1.00 78.00 69 LEU A O 1
ATOM 524 N N . ASN A 1 70 ? -0.697 -5.478 -14.035 1.00 78.50 70 ASN A N 1
ATOM 525 C CA . ASN A 1 70 ? 0.303 -5.304 -12.982 1.00 78.50 70 ASN A CA 1
ATOM 526 C C . ASN A 1 70 ? 0.478 -3.825 -12.616 1.00 78.50 70 ASN A C 1
ATOM 528 O O . ASN A 1 70 ? 0.522 -3.490 -11.433 1.00 78.50 70 ASN A O 1
ATOM 532 N N . GLN A 1 71 ? 0.514 -2.931 -13.608 1.00 81.00 71 GLN A N 1
ATOM 533 C CA . GLN A 1 71 ? 0.581 -1.488 -13.373 1.00 81.00 71 GLN A CA 1
ATOM 534 C C . GLN A 1 71 ? -0.662 -0.975 -12.640 1.00 81.00 71 GLN A C 1
ATOM 536 O O . GLN A 1 71 ? -0.526 -0.242 -11.660 1.00 81.00 71 GLN A O 1
ATOM 541 N N . LYS A 1 72 ? -1.867 -1.393 -13.051 1.00 81.81 72 LYS A N 1
ATOM 542 C CA . LYS A 1 72 ? -3.124 -0.995 -12.396 1.00 81.81 72 LYS A CA 1
ATOM 543 C C . LYS A 1 72 ? -3.187 -1.488 -10.947 1.00 81.81 72 LYS A C 1
ATOM 545 O O . LYS A 1 72 ? -3.525 -0.715 -10.051 1.00 81.81 72 LYS A O 1
ATOM 550 N N . SER A 1 73 ? -2.800 -2.741 -10.702 1.00 83.62 73 SER A N 1
ATOM 551 C CA . SER A 1 73 ? -2.688 -3.313 -9.354 1.00 83.62 73 SER A CA 1
ATOM 552 C C . SER A 1 73 ? -1.693 -2.537 -8.493 1.00 83.62 73 SER A C 1
ATOM 554 O O . SER A 1 73 ? -2.031 -2.108 -7.390 1.00 83.62 73 SER A O 1
ATOM 556 N N . ALA A 1 74 ? -0.490 -2.281 -9.010 1.00 85.62 74 ALA A N 1
ATOM 557 C CA . ALA A 1 74 ? 0.537 -1.529 -8.296 1.00 85.62 74 ALA A CA 1
ATOM 558 C C . ALA A 1 74 ? 0.097 -0.086 -7.994 1.00 85.62 74 ALA A C 1
ATOM 560 O O . ALA A 1 74 ? 0.336 0.416 -6.894 1.00 85.62 74 ALA A O 1
ATOM 561 N N . ALA A 1 75 ? -0.586 0.577 -8.933 1.00 88.38 75 ALA A N 1
ATOM 562 C CA . ALA A 1 75 ? -1.131 1.917 -8.739 1.00 88.38 75 ALA A CA 1
ATOM 563 C C . ALA A 1 75 ? -2.196 1.940 -7.631 1.00 88.38 75 ALA A C 1
ATOM 565 O O . ALA A 1 75 ? -2.145 2.800 -6.750 1.00 88.38 75 ALA A O 1
ATOM 566 N N . ARG A 1 76 ? -3.108 0.959 -7.617 1.00 89.31 76 ARG A N 1
ATOM 567 C CA . ARG A 1 76 ? -4.133 0.824 -6.574 1.00 89.31 76 ARG A CA 1
ATOM 568 C C . ARG A 1 76 ? -3.520 0.546 -5.203 1.00 89.31 76 ARG A C 1
ATOM 570 O O . ARG A 1 76 ? -3.856 1.227 -4.239 1.00 89.31 76 ARG A O 1
ATOM 577 N N . GLN A 1 77 ? -2.574 -0.388 -5.115 1.00 91.44 77 GLN A N 1
ATOM 578 C CA . GLN A 1 77 ? -1.841 -0.680 -3.879 1.00 91.44 77 GLN A CA 1
ATOM 579 C C . GLN A 1 77 ? -1.083 0.542 -3.357 1.00 91.44 77 GLN A C 1
ATOM 581 O O . GLN A 1 77 ? -1.101 0.826 -2.159 1.00 91.44 77 GLN A O 1
ATOM 586 N N . LYS A 1 78 ? -0.451 1.306 -4.256 1.00 91.50 78 LYS A N 1
ATOM 587 C CA . LYS A 1 78 ? 0.221 2.561 -3.912 1.00 91.50 78 LYS A CA 1
ATOM 588 C C . LYS A 1 78 ? -0.768 3.594 -3.369 1.00 91.50 78 LYS A C 1
ATOM 590 O O . LYS A 1 78 ? -0.464 4.223 -2.361 1.00 91.50 78 LYS A O 1
ATOM 595 N N . ALA A 1 79 ? -1.936 3.748 -3.990 1.00 92.12 79 ALA A N 1
ATOM 596 C CA . ALA A 1 79 ? -2.974 4.661 -3.515 1.00 92.12 79 ALA A CA 1
ATOM 597 C C . ALA A 1 79 ? -3.485 4.272 -2.115 1.00 92.12 79 ALA A C 1
ATOM 599 O O . ALA A 1 79 ? -3.555 5.128 -1.237 1.00 92.12 79 ALA A O 1
ATOM 600 N N . ILE A 1 80 ? -3.741 2.980 -1.873 1.00 93.81 80 ILE A N 1
ATOM 601 C CA . ILE A 1 80 ? -4.123 2.455 -0.549 1.00 93.81 80 ILE A CA 1
ATOM 602 C C . ILE A 1 80 ? -3.047 2.778 0.493 1.00 93.81 80 ILE A C 1
ATOM 604 O O . ILE A 1 80 ? -3.340 3.335 1.548 1.00 93.81 80 ILE A O 1
ATOM 608 N N . ARG A 1 81 ? -1.786 2.470 0.183 1.00 92.38 81 ARG A N 1
ATOM 609 C CA . ARG A 1 81 ? -0.639 2.711 1.067 1.00 92.38 81 ARG A CA 1
ATOM 610 C C . ARG A 1 81 ? -0.466 4.188 1.425 1.00 92.38 81 ARG A C 1
ATOM 612 O O . ARG A 1 81 ? -0.084 4.488 2.551 1.00 92.38 81 ARG A O 1
ATOM 619 N N . LEU A 1 82 ? -0.701 5.094 0.476 1.00 90.62 82 LEU A N 1
ATOM 620 C CA . LEU A 1 82 ? -0.579 6.537 0.697 1.00 90.62 82 LEU A CA 1
ATOM 621 C C . LEU A 1 82 ? -1.731 7.101 1.535 1.00 90.62 82 LEU A C 1
ATOM 623 O O . LEU A 1 82 ? -1.483 7.990 2.340 1.00 90.62 82 LEU A O 1
ATOM 627 N N . ALA A 1 83 ? -2.948 6.576 1.371 1.00 91.75 83 ALA A N 1
ATOM 628 C CA . ALA A 1 83 ? -4.129 7.013 2.118 1.00 91.75 83 ALA A CA 1
ATOM 629 C C . ALA A 1 83 ? -4.206 6.432 3.543 1.00 91.75 83 ALA A C 1
ATOM 631 O O . ALA A 1 83 ? -4.893 6.985 4.401 1.00 91.75 83 ALA A O 1
ATOM 632 N N . LEU A 1 84 ? -3.520 5.313 3.804 1.00 92.50 84 LEU A N 1
ATOM 633 C CA . LEU A 1 84 ? -3.610 4.583 5.070 1.00 92.50 84 LEU A CA 1
ATOM 634 C C . LEU A 1 84 ? -3.264 5.413 6.321 1.00 92.50 84 LEU A C 1
ATOM 636 O O . LEU A 1 84 ? -4.078 5.384 7.240 1.00 92.50 84 LEU A O 1
ATOM 640 N N . PRO A 1 85 ? -2.138 6.156 6.394 1.00 90.44 85 PRO A N 1
ATOM 641 C CA . PRO A 1 85 ? -1.785 6.913 7.598 1.00 90.44 85 PRO A CA 1
ATOM 642 C C . PRO A 1 85 ? -2.879 7.922 7.970 1.00 90.44 85 PRO A C 1
ATOM 644 O O . PRO A 1 85 ? -3.388 7.890 9.087 1.00 90.44 85 PRO A O 1
ATOM 647 N N . ASP A 1 86 ? -3.307 8.727 6.994 1.00 90.69 86 ASP A N 1
ATOM 648 C CA . ASP A 1 86 ? -4.307 9.781 7.181 1.00 90.69 86 ASP A CA 1
ATOM 649 C C . ASP A 1 86 ? -5.673 9.185 7.583 1.00 90.69 86 ASP A C 1
ATOM 651 O O . ASP A 1 86 ? -6.387 9.719 8.431 1.00 90.69 86 ASP A O 1
ATOM 655 N N . THR A 1 87 ? -6.019 8.015 7.034 1.00 93.19 87 THR A N 1
ATOM 656 C CA . THR A 1 87 ? -7.246 7.285 7.391 1.00 93.19 87 THR A CA 1
ATOM 657 C C . THR A 1 87 ? -7.186 6.743 8.824 1.00 93.19 87 THR A C 1
ATOM 659 O O . THR A 1 87 ? -8.172 6.839 9.558 1.00 93.19 87 THR A O 1
ATOM 662 N N . LEU A 1 88 ? -6.040 6.197 9.255 1.00 92.38 88 LEU A N 1
ATOM 663 C CA . LEU A 1 88 ? -5.857 5.735 10.635 1.00 92.38 88 LEU A CA 1
ATOM 664 C C . LEU A 1 88 ? -5.886 6.896 11.635 1.00 92.38 88 LEU A C 1
ATOM 666 O O . LEU A 1 88 ? -6.402 6.720 12.738 1.00 92.38 88 LEU A O 1
ATOM 670 N N . ASP A 1 89 ? -5.402 8.080 11.264 1.00 91.19 89 ASP A N 1
ATOM 671 C CA . ASP A 1 89 ? -5.506 9.278 12.102 1.00 91.19 89 ASP A CA 1
ATOM 672 C C . ASP A 1 89 ? -6.971 9.672 12.339 1.00 91.19 89 ASP A C 1
ATOM 674 O O . ASP A 1 89 ? -7.382 9.883 13.482 1.00 91.19 89 ASP A O 1
ATOM 678 N N . LEU A 1 90 ? -7.792 9.694 11.284 1.00 92.44 90 LEU A N 1
ATOM 679 C CA . LEU A 1 90 ? -9.225 9.987 11.404 1.00 92.44 90 LEU A CA 1
ATOM 680 C C . LEU A 1 90 ? -9.971 8.935 12.238 1.00 92.44 90 LEU A C 1
ATOM 682 O O . LEU A 1 90 ? -10.862 9.285 13.020 1.00 92.44 90 LEU A O 1
ATOM 686 N N . LEU A 1 91 ? -9.601 7.658 12.102 1.00 94.19 91 LEU A N 1
ATOM 687 C CA . LEU A 1 91 ? -10.119 6.581 12.951 1.00 94.19 91 LEU A CA 1
ATOM 688 C C . LEU A 1 91 ? -9.710 6.783 14.411 1.00 94.19 91 LEU A C 1
ATOM 690 O O . LEU A 1 91 ? -10.556 6.661 15.291 1.00 94.19 91 LEU A O 1
ATOM 694 N N . THR A 1 92 ? -8.445 7.128 14.661 1.00 92.50 92 THR A N 1
ATOM 695 C CA . THR A 1 92 ? -7.913 7.381 16.008 1.00 92.50 92 THR A CA 1
ATOM 696 C C . THR A 1 92 ? -8.706 8.490 16.689 1.00 92.50 92 THR A C 1
ATOM 698 O O . THR A 1 92 ? -9.257 8.265 17.761 1.00 92.50 92 THR A O 1
ATOM 701 N N . ILE A 1 93 ? -8.853 9.646 16.032 1.00 92.38 93 ILE A N 1
ATOM 702 C CA . ILE A 1 93 ? -9.609 10.793 16.561 1.00 92.38 93 ILE A CA 1
ATOM 703 C C . ILE A 1 93 ? -11.066 10.406 16.839 1.00 92.38 93 ILE A C 1
ATOM 705 O O . ILE A 1 93 ? -11.625 10.770 17.869 1.00 92.38 93 ILE A O 1
ATOM 709 N N . SER A 1 94 ? -11.685 9.643 15.937 1.00 93.56 94 SER A N 1
ATOM 710 C CA . SER A 1 94 ? -13.077 9.207 16.083 1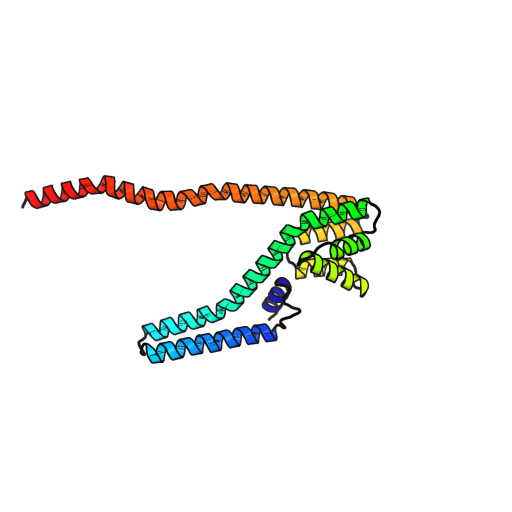.00 93.56 94 SER A CA 1
ATOM 711 C C . SER A 1 94 ? -13.270 8.257 17.270 1.00 93.56 94 SER A C 1
ATOM 713 O O . SER A 1 94 ? -14.234 8.407 18.018 1.00 93.56 94 SER A O 1
ATOM 715 N N . VAL A 1 95 ? -12.355 7.303 17.464 1.00 93.50 95 VAL A N 1
ATOM 716 C CA . VAL A 1 95 ? -12.395 6.347 18.582 1.00 93.50 95 VAL A CA 1
ATOM 717 C C . VAL A 1 95 ? -12.067 7.031 19.910 1.00 93.50 95 VAL A C 1
ATOM 719 O O . VAL A 1 95 ? -12.720 6.765 20.914 1.00 93.50 95 VAL A O 1
ATOM 722 N N . GLU A 1 96 ? -11.105 7.953 19.927 1.00 90.25 96 GLU A N 1
ATOM 723 C CA . GLU A 1 96 ? -10.770 8.748 21.116 1.00 90.25 96 GLU A CA 1
ATOM 724 C C . GLU A 1 96 ? -11.899 9.702 21.522 1.00 90.25 96 GLU A C 1
ATOM 726 O O . GLU A 1 96 ? -12.080 9.965 22.707 1.00 90.25 96 GLU A O 1
ATOM 731 N N . ALA A 1 97 ? -12.717 10.143 20.563 1.00 91.62 97 ALA A N 1
ATOM 732 C CA . ALA A 1 97 ? -13.955 10.879 20.816 1.00 91.62 97 ALA A CA 1
ATOM 733 C C . ALA A 1 97 ? -15.109 9.996 21.344 1.00 91.62 97 ALA A C 1
ATOM 735 O O . ALA A 1 97 ? -16.231 10.478 21.489 1.00 91.62 97 ALA A O 1
ATOM 736 N N . GLY A 1 98 ? -14.859 8.710 21.616 1.00 91.31 98 GLY A N 1
ATOM 737 C CA . GLY A 1 98 ? -15.820 7.790 22.225 1.00 91.31 98 GLY A CA 1
ATOM 738 C C . GLY A 1 98 ? -16.667 6.984 21.238 1.00 91.31 98 GLY A C 1
ATOM 739 O O . GLY A 1 98 ? -17.561 6.257 21.667 1.00 91.31 98 GLY A O 1
ATOM 740 N N . LEU A 1 99 ? -16.412 7.066 19.925 1.00 92.44 99 LEU A N 1
ATOM 741 C CA . LEU A 1 99 ? -17.089 6.191 18.965 1.00 92.44 99 LEU A CA 1
ATOM 742 C C . LEU A 1 99 ? -16.537 4.763 19.053 1.00 92.44 99 LEU A C 1
ATOM 744 O O . LEU A 1 99 ? -15.327 4.544 19.081 1.00 92.44 99 LEU A O 1
ATOM 748 N N . GLY A 1 100 ? -17.429 3.771 18.992 1.00 91.69 100 GLY A N 1
ATOM 749 C CA . GLY A 1 100 ? -17.025 2.391 18.719 1.00 91.69 100 GLY A CA 1
ATOM 750 C C . GLY A 1 100 ? -16.307 2.294 17.366 1.00 91.69 100 GLY A C 1
ATOM 751 O O . GLY A 1 100 ? -16.637 3.029 16.434 1.00 91.69 100 GLY A O 1
ATOM 752 N N . PHE A 1 101 ? -15.332 1.390 17.239 1.00 91.00 101 PHE A N 1
ATOM 753 C CA . PHE A 1 101 ? -14.479 1.297 16.046 1.00 91.00 101 PHE A CA 1
ATOM 754 C C . PHE A 1 101 ? -15.268 1.134 14.739 1.00 91.00 101 PHE A C 1
ATOM 756 O O . PHE A 1 101 ? -14.944 1.785 13.750 1.00 91.00 101 PHE A O 1
ATOM 763 N N . ASP A 1 102 ? -16.321 0.315 14.729 1.00 92.31 102 ASP A N 1
ATOM 764 C CA . ASP A 1 102 ? -17.110 0.078 13.512 1.00 92.31 102 ASP A CA 1
ATOM 765 C C . ASP A 1 102 ? -17.873 1.344 13.090 1.00 92.31 102 ASP A C 1
ATOM 767 O O . ASP A 1 102 ? -17.923 1.683 11.906 1.00 92.31 102 ASP A O 1
ATOM 771 N N . SER A 1 103 ? -18.385 2.107 14.060 1.00 93.44 103 SER A N 1
ATOM 772 C CA . SER A 1 103 ? -19.017 3.413 13.832 1.00 93.44 103 SER A CA 1
ATOM 773 C C . SER A 1 103 ? -18.004 4.468 13.379 1.00 93.44 103 SER A C 1
ATOM 775 O O . SER A 1 103 ? -18.284 5.249 12.468 1.00 93.44 103 SER A O 1
ATOM 777 N N . ALA A 1 104 ? -16.805 4.476 13.972 1.00 94.56 104 ALA A N 1
ATOM 778 C CA . ALA A 1 104 ? -15.700 5.327 13.541 1.00 94.56 104 ALA A CA 1
ATOM 779 C C . ALA A 1 104 ? -15.305 5.022 12.088 1.00 94.56 104 ALA A C 1
ATOM 781 O O . ALA A 1 104 ? -15.167 5.937 11.278 1.00 94.56 104 ALA A O 1
ATOM 782 N N . MET A 1 105 ? -15.212 3.743 11.722 1.00 94.44 105 MET A N 1
ATOM 783 C CA . MET A 1 105 ? -14.913 3.318 10.358 1.00 94.44 105 MET A CA 1
ATOM 784 C C . MET A 1 105 ? -16.008 3.710 9.372 1.00 94.44 105 MET A C 1
ATOM 786 O O . MET A 1 105 ? -15.691 4.249 8.314 1.00 94.44 105 MET A O 1
ATOM 790 N N . GLN A 1 106 ? -17.285 3.546 9.726 1.00 94.94 106 GLN A N 1
ATOM 791 C CA . GLN A 1 106 ? -18.392 4.031 8.895 1.00 94.94 106 GLN A CA 1
ATOM 792 C C . GLN A 1 106 ? -18.307 5.541 8.646 1.00 94.94 106 GLN A C 1
ATOM 794 O O . GLN A 1 106 ? -18.534 5.994 7.523 1.00 94.94 106 GLN A O 1
ATOM 799 N N . LYS A 1 107 ? -17.957 6.327 9.671 1.00 93.88 107 LYS A N 1
ATOM 800 C CA . LYS A 1 107 ? -17.790 7.780 9.543 1.00 93.88 107 LYS A CA 1
ATOM 801 C C . LYS A 1 107 ? -16.643 8.136 8.596 1.00 93.88 107 LYS A C 1
ATOM 803 O O . LYS A 1 107 ? -16.811 8.997 7.737 1.00 93.88 107 LYS A O 1
ATOM 808 N N . VAL A 1 108 ? -15.502 7.461 8.720 1.00 93.75 108 VAL A N 1
ATOM 809 C CA . VAL A 1 108 ? -14.335 7.693 7.857 1.00 93.75 108 VAL A CA 1
ATOM 810 C C . VAL A 1 108 ? -14.627 7.315 6.406 1.00 93.75 108 VAL A C 1
ATOM 812 O O . VAL A 1 108 ? -14.337 8.103 5.508 1.00 93.75 108 VAL A O 1
ATOM 815 N N . VAL A 1 109 ? -15.278 6.172 6.174 1.00 93.88 109 VAL A N 1
ATOM 816 C CA . VAL A 1 109 ? -15.677 5.713 4.834 1.00 93.88 109 VAL A CA 1
ATOM 817 C C . VAL A 1 109 ? -16.620 6.705 4.146 1.00 93.88 109 VAL A C 1
ATOM 819 O O . VAL A 1 109 ? -16.473 6.967 2.958 1.00 93.88 109 VAL A O 1
ATOM 822 N N . ARG A 1 110 ? -17.563 7.309 4.882 1.00 91.62 110 ARG A N 1
ATOM 823 C CA . ARG A 1 110 ? -18.473 8.328 4.325 1.00 91.62 110 ARG A CA 1
ATOM 824 C C . ARG A 1 110 ? -17.771 9.637 3.959 1.00 91.62 110 ARG A C 1
ATOM 826 O O . ARG A 1 110 ? -18.225 10.323 3.052 1.00 91.62 110 ARG A O 1
ATOM 833 N N . ASN A 1 111 ? -16.687 9.976 4.655 1.00 89.69 111 ASN A N 1
ATOM 834 C CA . ASN A 1 111 ? -15.987 11.255 4.505 1.00 89.69 111 ASN A CA 1
ATOM 835 C C . ASN A 1 111 ? -14.732 11.173 3.623 1.00 89.69 111 ASN A C 1
ATOM 837 O O . ASN A 1 111 ? -14.088 12.190 3.386 1.00 89.69 111 ASN A O 1
ATOM 841 N N . THR A 1 112 ? -14.350 9.978 3.169 1.00 89.25 112 THR A N 1
ATOM 842 C CA . THR A 1 112 ? -13.132 9.751 2.383 1.00 89.25 112 THR A CA 1
ATOM 843 C C . THR A 1 112 ? -13.455 8.955 1.129 1.00 89.25 112 THR A C 1
ATOM 845 O O . THR A 1 112 ? -14.206 7.984 1.165 1.00 89.25 112 THR A O 1
ATOM 848 N N . THR A 1 113 ? -12.841 9.328 0.012 1.00 89.69 113 THR A N 1
ATOM 849 C CA . THR A 1 113 ? -12.973 8.629 -1.271 1.00 89.69 113 THR A CA 1
ATOM 850 C C . THR A 1 113 ? -11.703 7.862 -1.623 1.00 89.69 113 THR A C 1
ATOM 852 O O . THR A 1 113 ? -10.610 8.207 -1.177 1.00 89.69 113 THR A O 1
ATOM 855 N N . GLY A 1 114 ? -11.828 6.852 -2.483 1.00 91.38 114 GLY A N 1
ATOM 856 C CA . GLY A 1 114 ? -10.695 6.117 -3.044 1.00 91.38 114 GLY A CA 1
ATOM 857 C C . GLY A 1 114 ? -10.621 4.654 -2.596 1.00 91.38 114 GLY A C 1
ATOM 858 O O . GLY A 1 114 ? -11.470 4.179 -1.839 1.00 91.38 114 GLY A O 1
ATOM 859 N N . PRO A 1 115 ? -9.583 3.923 -3.042 1.00 91.38 115 PRO A N 1
ATOM 860 C CA . PRO A 1 115 ? -9.565 2.463 -2.980 1.00 91.38 115 PRO A CA 1
ATOM 861 C C . PRO A 1 115 ? -9.507 1.905 -1.555 1.00 91.38 115 PRO A C 1
ATOM 863 O O . PRO A 1 115 ? -9.997 0.807 -1.321 1.00 91.38 115 PRO A O 1
ATOM 866 N N . LEU A 1 116 ? -8.933 2.640 -0.596 1.00 93.62 116 LEU A N 1
ATOM 867 C CA . LEU A 1 116 ? -8.930 2.223 0.810 1.00 93.62 116 LEU A CA 1
ATOM 868 C C . LEU A 1 116 ? -10.323 2.359 1.445 1.00 93.62 116 LEU A C 1
ATOM 870 O O . LEU A 1 116 ? -10.757 1.452 2.148 1.00 93.62 116 LEU A O 1
ATOM 874 N N . SER A 1 117 ? -11.033 3.456 1.157 1.00 93.81 117 SER A N 1
ATOM 875 C CA . SER A 1 117 ? -12.401 3.676 1.644 1.00 93.81 117 SER A CA 1
ATOM 876 C C . SER A 1 117 ? -13.358 2.607 1.107 1.00 93.81 117 SER A C 1
ATOM 878 O O . SER A 1 117 ? -14.125 2.023 1.868 1.00 93.81 117 SER A O 1
ATOM 880 N N . GLU A 1 118 ? -13.237 2.252 -0.177 1.00 92.62 118 GLU A N 1
ATOM 881 C CA . GLU A 1 118 ? -14.003 1.153 -0.783 1.00 92.62 118 GLU A CA 1
ATOM 882 C C . GLU A 1 118 ? -13.755 -0.197 -0.099 1.00 92.62 118 GLU A C 1
ATOM 884 O O . GLU A 1 118 ? -14.686 -0.974 0.102 1.00 92.62 118 GLU A O 1
ATOM 889 N N . GLU A 1 119 ? -12.506 -0.503 0.253 1.00 94.25 119 GLU A N 1
ATOM 890 C CA . GLU A 1 119 ? -12.160 -1.765 0.909 1.00 94.25 119 GLU A CA 1
ATOM 891 C C . GLU A 1 119 ? -12.613 -1.805 2.376 1.00 94.25 119 GLU A C 1
ATOM 893 O O . GLU A 1 119 ? -13.086 -2.845 2.835 1.00 94.25 119 GLU A O 1
ATOM 898 N N . PHE A 1 120 ? -12.560 -0.680 3.096 1.00 95.06 120 PHE A N 1
ATOM 899 C CA . PHE A 1 120 ? -13.153 -0.556 4.433 1.00 95.06 120 PHE A CA 1
ATOM 900 C C . PHE A 1 120 ? -14.681 -0.629 4.401 1.00 95.06 120 PHE A C 1
ATOM 902 O O . PHE A 1 120 ? -15.280 -1.270 5.261 1.00 95.06 120 PHE A O 1
ATOM 909 N N . PHE A 1 121 ? -15.323 -0.058 3.381 1.00 94.38 121 PHE A N 1
ATOM 910 C CA . PHE A 1 121 ? -16.757 -0.224 3.162 1.00 94.38 121 PHE A CA 1
ATOM 911 C C . PHE A 1 121 ? -17.129 -1.696 2.953 1.00 94.38 121 PHE A C 1
ATOM 913 O O . PHE A 1 121 ? -18.063 -2.190 3.581 1.00 94.38 121 PHE A O 1
ATOM 920 N N . ARG A 1 122 ? -16.370 -2.421 2.120 1.00 93.56 122 ARG A N 1
ATOM 921 C CA . ARG A 1 122 ? -16.563 -3.866 1.907 1.00 93.56 122 ARG A CA 1
ATOM 922 C C . ARG A 1 122 ? -16.348 -4.671 3.186 1.00 93.56 122 ARG A C 1
ATOM 924 O O . ARG A 1 122 ? -17.148 -5.551 3.471 1.00 93.56 122 ARG A O 1
ATOM 931 N N . LEU A 1 123 ? -15.324 -4.341 3.976 1.00 94.62 123 LEU A N 1
ATOM 932 C CA . LEU A 1 123 ? -15.093 -4.977 5.276 1.00 94.62 123 LEU A CA 1
ATOM 933 C C . LEU A 1 123 ? -16.294 -4.788 6.217 1.00 94.62 123 LEU A C 1
ATOM 935 O O . LEU A 1 123 ? -16.754 -5.753 6.820 1.00 94.62 123 LEU A O 1
ATOM 939 N N . LEU A 1 124 ? -16.843 -3.574 6.303 1.00 94.38 124 LEU A N 1
ATOM 940 C CA . LEU A 1 124 ? -18.039 -3.309 7.107 1.00 94.38 124 LEU A CA 1
ATOM 941 C C . LEU A 1 124 ? -19.255 -4.098 6.609 1.00 94.38 124 LEU A C 1
ATOM 943 O O . LEU A 1 124 ? -20.015 -4.613 7.425 1.00 94.38 124 LEU A O 1
ATOM 947 N N . GLN A 1 125 ? -19.426 -4.227 5.290 1.00 94.25 125 GLN A N 1
ATOM 948 C CA . GLN A 1 125 ? -20.491 -5.048 4.711 1.00 94.25 125 GLN A CA 1
ATOM 949 C C . GLN A 1 125 ? -20.326 -6.533 5.041 1.00 94.25 125 GLN A C 1
ATOM 951 O O . GLN A 1 125 ? -21.299 -7.170 5.424 1.00 94.25 125 GLN A O 1
ATOM 956 N N . GLU A 1 126 ? -19.118 -7.090 4.941 1.00 93.69 126 GLU A N 1
ATOM 957 C CA . GLU A 1 126 ? -18.854 -8.491 5.304 1.00 93.69 126 GLU A CA 1
ATOM 958 C C . GLU A 1 126 ? -19.236 -8.780 6.756 1.00 93.69 126 GLU A C 1
ATOM 960 O O . GLU A 1 126 ? -19.895 -9.785 7.028 1.00 93.69 126 GLU A O 1
ATOM 965 N N . ILE A 1 127 ? -18.878 -7.874 7.669 1.00 93.44 127 ILE A N 1
ATOM 966 C CA . ILE A 1 127 ? -19.231 -7.978 9.089 1.00 93.44 127 ILE A CA 1
ATOM 967 C C . ILE A 1 127 ? -20.754 -7.894 9.275 1.00 93.44 127 ILE A C 1
ATOM 969 O O . ILE A 1 127 ? -21.328 -8.704 9.996 1.00 93.44 127 ILE A O 1
ATOM 973 N N . GLN A 1 128 ? -21.432 -6.964 8.592 1.00 92.06 128 GLN A N 1
ATOM 974 C CA . GLN A 1 128 ? -22.898 -6.836 8.642 1.00 92.06 128 GLN A CA 1
ATOM 975 C C . GLN A 1 128 ? -23.629 -8.063 8.083 1.00 92.06 128 GLN A C 1
ATOM 977 O O . GLN A 1 128 ? -24.718 -8.388 8.546 1.00 92.06 128 GLN A O 1
ATOM 982 N N . LEU A 1 129 ? -23.027 -8.757 7.116 1.00 94.69 129 LEU A N 1
ATOM 983 C CA . LEU A 1 129 ? -23.537 -10.005 6.543 1.00 94.69 129 LEU A CA 1
ATOM 984 C C . LEU A 1 129 ? -23.234 -11.240 7.412 1.00 94.69 129 LEU A C 1
ATOM 986 O O . LEU A 1 129 ? -23.533 -12.358 7.002 1.00 94.69 129 LEU A O 1
ATOM 990 N N . GLY A 1 130 ? -22.657 -11.056 8.604 1.00 93.12 130 GLY A N 1
ATOM 991 C CA . GLY A 1 130 ? -22.406 -12.128 9.570 1.00 93.12 130 GLY A CA 1
ATOM 992 C C . GLY A 1 130 ? -21.039 -12.800 9.443 1.00 93.12 130 GLY A C 1
ATOM 993 O O . GLY A 1 130 ? -20.792 -13.801 10.113 1.00 93.12 130 GLY A O 1
ATOM 994 N N . THR A 1 131 ? -20.129 -12.269 8.621 1.00 94.25 131 THR A N 1
ATOM 995 C CA . THR A 1 131 ? -18.745 -12.764 8.573 1.00 94.25 131 THR A CA 1
ATOM 996 C C . THR A 1 131 ? -18.048 -12.431 9.888 1.00 94.25 131 THR A C 1
ATOM 998 O O . THR A 1 131 ? -18.134 -11.300 10.372 1.00 94.25 131 THR A O 1
ATOM 1001 N N . ALA A 1 132 ? -17.315 -13.392 10.456 1.00 93.62 132 ALA A N 1
ATOM 1002 C CA . ALA A 1 132 ? -16.514 -13.139 11.646 1.00 93.62 132 ALA A CA 1
ATOM 1003 C C . ALA A 1 132 ? -15.534 -11.982 11.389 1.00 93.62 132 ALA A C 1
ATOM 1005 O O . ALA A 1 132 ? -14.856 -11.937 10.360 1.00 93.62 132 ALA A O 1
ATOM 1006 N N . ARG A 1 133 ? -15.440 -11.048 12.341 1.00 90.44 133 ARG A N 1
ATOM 1007 C CA . ARG A 1 133 ? -14.598 -9.843 12.237 1.00 90.44 133 ARG A CA 1
ATOM 1008 C C . ARG A 1 133 ? -13.157 -10.180 11.859 1.00 90.44 133 ARG A C 1
ATOM 1010 O O . ARG A 1 133 ? -12.565 -9.527 11.000 1.00 90.44 133 ARG A O 1
ATOM 1017 N N . SER A 1 134 ? -12.616 -11.229 12.473 1.00 91.94 134 SER A N 1
ATOM 1018 C CA . SER A 1 134 ? -11.251 -11.682 12.238 1.00 91.94 134 SER A CA 1
ATOM 1019 C C . SER A 1 134 ? -11.018 -12.173 10.806 1.00 91.94 134 SER A C 1
ATOM 1021 O O . SER A 1 134 ? -9.961 -11.918 10.220 1.00 91.94 134 SER A O 1
ATOM 1023 N N . ASP A 1 135 ? -12.028 -12.799 10.210 1.00 93.94 135 ASP A N 1
ATOM 1024 C CA . ASP A 1 135 ? -11.987 -13.290 8.837 1.00 93.94 135 ASP A CA 1
ATOM 1025 C C . ASP A 1 135 ? -12.227 -12.170 7.826 1.00 93.94 135 ASP A C 1
ATOM 1027 O O . ASP A 1 135 ? -11.503 -12.095 6.836 1.00 93.94 135 ASP A O 1
ATOM 1031 N N . ALA A 1 136 ? -13.124 -11.221 8.111 1.00 94.00 136 ALA A N 1
ATOM 1032 C CA . ALA A 1 136 ? -13.300 -10.020 7.290 1.00 94.00 136 ALA A CA 1
ATOM 1033 C C . ALA A 1 136 ? -11.992 -9.206 7.187 1.00 94.00 136 ALA A C 1
ATOM 1035 O O . ALA A 1 136 ? -11.597 -8.751 6.109 1.00 94.00 136 ALA A O 1
ATOM 1036 N N . PHE A 1 137 ? -11.256 -9.082 8.295 1.00 93.81 137 PHE A N 1
ATOM 1037 C CA . PHE A 1 137 ? -9.927 -8.470 8.311 1.00 93.81 137 PHE A CA 1
ATOM 1038 C C . PHE A 1 137 ? -8.889 -9.264 7.502 1.00 93.81 137 PHE A C 1
ATOM 1040 O O . PHE A 1 137 ? -8.116 -8.668 6.747 1.00 93.81 137 PHE A O 1
ATOM 1047 N N . ARG A 1 138 ? -8.867 -10.599 7.600 1.00 92.44 138 ARG A N 1
ATOM 1048 C CA . ARG A 1 138 ? -7.995 -11.439 6.755 1.00 92.44 138 ARG A CA 1
ATOM 1049 C C . ARG A 1 138 ? -8.332 -11.300 5.271 1.00 92.44 138 ARG A C 1
ATOM 1051 O O . ARG A 1 138 ? -7.419 -11.134 4.459 1.00 92.44 138 ARG A O 1
ATOM 1058 N N . ASN A 1 139 ? -9.615 -11.291 4.919 1.00 91.94 139 ASN A N 1
ATOM 1059 C CA . ASN A 1 139 ? -10.087 -11.093 3.550 1.00 91.94 139 ASN A CA 1
ATOM 1060 C C . ASN A 1 139 ? -9.619 -9.746 2.991 1.00 91.94 139 ASN A C 1
ATOM 1062 O O . ASN A 1 139 ? -9.084 -9.692 1.882 1.00 91.94 139 ASN A O 1
ATOM 1066 N N . LEU A 1 140 ? -9.735 -8.670 3.775 1.00 93.19 140 LEU A N 1
ATOM 1067 C CA . LEU A 1 140 ? -9.201 -7.352 3.426 1.00 93.19 140 LEU A CA 1
ATOM 1068 C C . LEU A 1 140 ? -7.695 -7.409 3.111 1.00 93.19 140 LEU A C 1
ATOM 1070 O O . LEU A 1 140 ? -7.245 -6.852 2.103 1.00 93.19 140 LEU A O 1
ATOM 1074 N N . GLY A 1 141 ? -6.912 -8.105 3.938 1.00 91.12 141 GLY A N 1
ATOM 1075 C CA . GLY A 1 141 ? -5.479 -8.309 3.711 1.00 91.12 141 GLY A CA 1
ATOM 1076 C C . GLY A 1 141 ? -5.194 -9.050 2.401 1.00 91.12 141 GLY A C 1
ATOM 1077 O O . GLY A 1 141 ? -4.379 -8.596 1.595 1.00 91.12 141 GLY A O 1
ATOM 1078 N N . HIS A 1 142 ? -5.922 -10.136 2.136 1.00 89.12 142 HIS A N 1
ATOM 1079 C CA . HIS A 1 142 ? -5.792 -10.920 0.904 1.00 89.12 142 HIS A CA 1
ATOM 1080 C C . HIS A 1 142 ? -6.148 -10.131 -0.364 1.00 89.12 142 HIS A C 1
ATOM 1082 O O . HIS A 1 142 ? -5.493 -10.312 -1.396 1.00 89.12 142 HIS A O 1
ATOM 1088 N N . ARG A 1 143 ? -7.156 -9.251 -0.298 1.00 87.75 143 ARG A N 1
ATOM 1089 C CA . ARG A 1 143 ? -7.619 -8.447 -1.441 1.00 87.75 143 ARG A CA 1
ATOM 1090 C C . ARG A 1 143 ? -6.722 -7.268 -1.784 1.00 87.75 143 ARG A C 1
ATOM 1092 O O . ARG A 1 143 ? -6.707 -6.833 -2.931 1.00 87.75 143 ARG A O 1
ATOM 1099 N N . THR A 1 144 ? -6.022 -6.720 -0.799 1.00 89.25 144 THR A N 1
ATOM 1100 C CA . THR A 1 144 ? -5.209 -5.510 -0.972 1.00 89.25 144 THR A CA 1
ATOM 1101 C C . THR A 1 144 ? -3.727 -5.832 -1.153 1.00 89.25 144 THR A C 1
ATOM 1103 O O . THR A 1 144 ? -3.068 -5.200 -1.977 1.00 89.25 144 THR A O 1
ATOM 1106 N N . GLN A 1 145 ? -3.199 -6.817 -0.413 1.00 88.00 145 GLN A N 1
ATOM 1107 C CA . GLN A 1 145 ? -1.770 -7.164 -0.325 1.00 88.00 145 GLN A CA 1
ATOM 1108 C C . GLN A 1 145 ? -0.859 -5.940 -0.154 1.00 88.00 145 GLN A C 1
ATOM 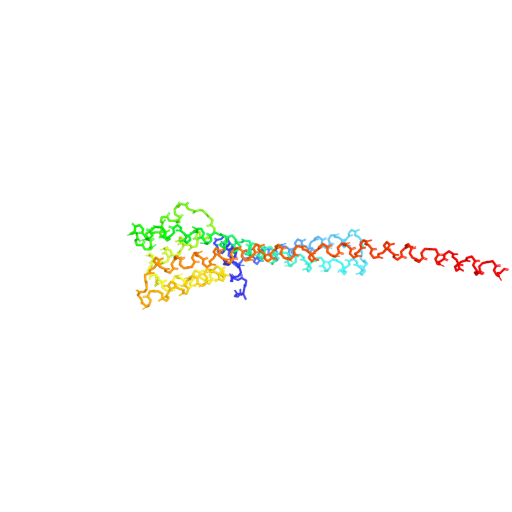1110 O O . GLN A 1 145 ? 0.211 -5.829 -0.752 1.00 88.00 145 GLN A O 1
ATOM 1115 N N . VAL A 1 146 ? -1.298 -4.989 0.668 1.00 92.19 146 VAL A N 1
ATOM 1116 C CA . VAL A 1 146 ? -0.471 -3.859 1.089 1.00 92.19 146 VAL A CA 1
ATOM 1117 C C . VAL A 1 146 ? 0.148 -4.216 2.434 1.00 92.19 146 VAL A C 1
ATOM 1119 O O . VAL A 1 146 ? -0.573 -4.366 3.416 1.00 92.19 146 VAL A O 1
ATOM 1122 N N . ASN A 1 147 ? 1.477 -4.340 2.483 1.00 90.56 147 ASN A N 1
ATOM 1123 C CA . ASN A 1 147 ? 2.215 -4.764 3.681 1.00 90.56 147 ASN A CA 1
ATOM 1124 C C . ASN A 1 147 ? 1.841 -3.955 4.930 1.00 90.56 147 ASN A C 1
ATOM 1126 O O . ASN A 1 147 ? 1.600 -4.521 5.988 1.00 90.56 147 ASN A O 1
ATOM 1130 N N . GLU A 1 148 ? 1.739 -2.635 4.794 1.00 90.31 148 GLU A N 1
ATOM 1131 C CA . GLU A 1 148 ? 1.368 -1.724 5.877 1.00 90.31 148 GLU A CA 1
ATOM 1132 C C . GLU A 1 148 ? -0.040 -1.971 6.410 1.00 90.31 148 GLU A C 1
ATOM 1134 O O . GLU A 1 148 ? -0.262 -1.951 7.619 1.00 90.31 148 GLU A O 1
ATOM 1139 N N . LEU A 1 149 ? -0.982 -2.231 5.503 1.00 93.56 149 LEU A N 1
ATOM 1140 C CA . LEU A 1 149 ? -2.347 -2.566 5.873 1.00 93.56 149 LEU A CA 1
ATOM 1141 C C . LEU A 1 149 ? -2.394 -3.944 6.542 1.00 93.56 149 LEU A C 1
ATOM 1143 O O . LEU A 1 149 ? -3.102 -4.113 7.525 1.00 93.56 149 LEU A O 1
ATOM 1147 N N . GLY A 1 150 ? -1.590 -4.900 6.068 1.00 93.12 150 GLY A N 1
ATOM 1148 C CA . GLY A 1 150 ? -1.418 -6.208 6.701 1.00 93.12 150 GLY A CA 1
ATOM 1149 C C . GLY A 1 150 ? -0.892 -6.107 8.135 1.00 93.12 150 GLY A C 1
ATOM 1150 O O . GLY A 1 150 ? -1.456 -6.725 9.033 1.00 93.12 150 GLY A O 1
ATOM 1151 N N . SER A 1 151 ? 0.131 -5.281 8.382 1.00 92.31 151 SER A N 1
ATOM 1152 C CA . SER A 1 151 ? 0.640 -5.026 9.738 1.00 92.31 151 SER A CA 1
ATOM 1153 C C . SER A 1 151 ? -0.425 -4.410 10.648 1.00 92.31 151 SER A C 1
ATOM 1155 O O . SER A 1 151 ? -0.583 -4.852 11.784 1.00 92.31 151 SER A O 1
ATOM 1157 N N . PHE A 1 152 ? -1.195 -3.443 10.139 1.00 93.50 152 PHE A N 1
ATOM 1158 C CA . PHE A 1 152 ? -2.318 -2.856 10.869 1.00 93.50 152 PHE A CA 1
ATOM 1159 C C . PHE A 1 152 ? -3.392 -3.901 11.208 1.00 93.50 152 PHE A C 1
ATOM 1161 O O . PHE A 1 152 ? -3.823 -3.986 12.355 1.00 93.50 152 PHE A O 1
ATOM 1168 N N . ILE A 1 153 ? -3.790 -4.724 10.234 1.00 93.94 153 ILE A N 1
ATOM 1169 C CA . ILE A 1 153 ? -4.767 -5.804 10.418 1.00 93.94 153 ILE A CA 1
ATOM 1170 C C . ILE A 1 153 ? -4.314 -6.756 11.526 1.00 93.94 153 ILE A C 1
ATOM 1172 O O . ILE A 1 153 ? -5.079 -7.036 12.444 1.00 93.94 153 ILE A O 1
ATOM 1176 N N . LEU A 1 154 ? -3.067 -7.225 11.475 1.00 92.62 154 LEU A N 1
ATOM 1177 C CA . LEU A 1 154 ? -2.527 -8.132 12.487 1.00 92.62 154 LEU A CA 1
ATOM 1178 C C . LEU A 1 154 ? -2.536 -7.496 13.880 1.00 92.62 154 LEU A C 1
ATOM 1180 O O . LEU A 1 154 ? -2.953 -8.142 14.838 1.00 92.62 154 LEU A O 1
ATOM 1184 N N . ALA A 1 155 ? -2.149 -6.223 13.986 1.00 92.00 155 ALA A N 1
ATOM 1185 C CA . ALA A 1 155 ? -2.185 -5.494 15.248 1.00 92.00 155 ALA A CA 1
ATOM 1186 C C . ALA A 1 155 ? -3.615 -5.352 15.797 1.00 92.00 155 ALA A C 1
ATOM 1188 O O . ALA A 1 155 ? -3.821 -5.491 16.999 1.00 92.00 155 ALA A O 1
ATOM 1189 N N . MET A 1 156 ? -4.607 -5.125 14.931 1.00 92.19 156 MET A N 1
ATOM 1190 C CA . MET A 1 156 ? -6.022 -5.059 15.314 1.00 92.19 156 MET A CA 1
ATOM 1191 C C . MET A 1 156 ? -6.556 -6.405 15.810 1.00 92.19 156 MET A C 1
ATOM 1193 O O . MET A 1 156 ? -7.201 -6.450 16.855 1.00 92.19 156 MET A O 1
ATOM 1197 N N . LEU A 1 157 ? -6.253 -7.499 15.103 1.00 91.81 157 LEU A N 1
ATOM 1198 C CA . LEU A 1 157 ? -6.636 -8.853 15.521 1.00 91.81 157 LEU A CA 1
ATOM 1199 C C . LEU A 1 157 ? -6.004 -9.222 16.864 1.00 91.81 157 LEU A C 1
ATOM 1201 O O . LEU A 1 157 ? -6.653 -9.801 17.730 1.00 91.81 157 LEU A O 1
ATOM 1205 N N . GLN A 1 158 ? -4.738 -8.852 17.054 1.00 90.31 158 GLN A N 1
ATOM 1206 C CA . GLN A 1 158 ? -4.040 -9.052 18.314 1.00 90.31 158 GLN A CA 1
ATOM 1207 C C . GLN A 1 158 ? -4.688 -8.235 19.441 1.00 90.31 158 GLN A C 1
ATOM 1209 O O . GLN A 1 158 ? -4.905 -8.753 20.534 1.00 90.31 158 GLN A O 1
ATOM 1214 N N . ALA A 1 159 ? -5.046 -6.978 19.178 1.00 90.50 159 ALA A N 1
ATOM 1215 C CA . ALA A 1 159 ? -5.700 -6.119 20.158 1.00 90.50 159 ALA A CA 1
ATOM 1216 C C . ALA A 1 159 ? -7.012 -6.713 20.673 1.00 90.50 159 ALA A C 1
ATOM 1218 O O . ALA A 1 159 ? -7.277 -6.657 21.869 1.00 90.50 159 ALA A O 1
ATOM 1219 N N . GLU A 1 160 ? -7.798 -7.303 19.775 1.00 87.75 160 GLU A N 1
ATOM 1220 C CA . GLU A 1 160 ? -9.068 -7.946 20.100 1.00 87.75 160 GLU A CA 1
ATOM 1221 C C . GLU A 1 160 ? -8.874 -9.173 21.000 1.00 87.75 160 GLU A C 1
ATOM 1223 O O . GLU A 1 160 ? -9.549 -9.295 22.018 1.00 87.75 160 GLU A O 1
ATOM 1228 N N . VAL A 1 161 ? -7.898 -10.033 20.687 1.00 88.75 161 VAL A N 1
ATOM 1229 C CA . VAL A 1 161 ? -7.596 -11.237 21.484 1.00 88.75 161 VAL A CA 1
ATOM 1230 C C . VAL A 1 161 ? -7.076 -10.889 22.882 1.00 88.75 161 VAL A C 1
ATOM 1232 O O . VAL A 1 161 ? -7.457 -11.527 23.858 1.00 88.75 161 VAL A O 1
ATOM 1235 N N . PHE A 1 162 ? -6.207 -9.882 22.991 1.00 89.31 162 PHE A N 1
ATOM 1236 C CA . PHE A 1 162 ? -5.568 -9.497 24.256 1.00 89.31 162 PHE A CA 1
ATOM 1237 C C . PHE A 1 162 ? -6.303 -8.373 25.007 1.00 89.31 162 PHE A C 1
ATOM 1239 O O . PHE A 1 162 ? -5.807 -7.902 26.031 1.00 89.31 162 PHE A O 1
ATOM 1246 N N . GLY A 1 163 ? -7.455 -7.911 24.509 1.00 85.62 163 GLY A N 1
ATOM 1247 C CA . GLY A 1 163 ? -8.238 -6.834 25.127 1.00 85.62 163 GLY A CA 1
ATOM 1248 C C . GLY A 1 163 ? -7.519 -5.479 25.181 1.00 85.62 163 GLY A C 1
ATOM 1249 O O . GLY A 1 163 ? -7.786 -4.662 26.062 1.00 85.62 163 GLY A O 1
ATOM 1250 N N . ILE A 1 164 ? -6.577 -5.226 24.269 1.00 89.31 164 ILE A N 1
ATOM 1251 C CA . ILE A 1 164 ? -5.824 -3.967 24.203 1.00 89.31 164 ILE A CA 1
ATOM 1252 C C . ILE A 1 164 ? -6.735 -2.875 23.635 1.00 89.31 164 ILE A C 1
ATOM 1254 O O . ILE A 1 164 ? -7.495 -3.106 22.694 1.00 89.31 164 ILE A O 1
ATOM 1258 N N . SER A 1 165 ? -6.634 -1.650 24.159 1.00 88.62 165 SER A N 1
ATOM 1259 C CA . SER A 1 165 ? -7.450 -0.543 23.660 1.00 88.62 165 SER A CA 1
ATOM 1260 C C . SER A 1 165 ? -7.175 -0.248 22.178 1.00 88.62 165 SER A C 1
ATOM 1262 O O . SER A 1 165 ? -6.053 0.058 21.764 1.00 88.62 165 SER A O 1
ATOM 1264 N N . ILE A 1 166 ? -8.237 -0.295 21.371 1.00 88.56 166 ILE A N 1
ATOM 1265 C CA . ILE A 1 166 ? -8.179 -0.085 19.918 1.00 88.56 166 ILE A CA 1
ATOM 1266 C C . ILE A 1 166 ? -7.599 1.293 19.570 1.00 88.56 166 ILE A C 1
ATOM 1268 O O . ILE A 1 166 ? -6.784 1.406 18.657 1.00 88.56 166 ILE A O 1
ATOM 1272 N N . GLY A 1 167 ? -7.952 2.334 20.333 1.00 85.94 167 GLY A N 1
ATOM 1273 C CA . GLY A 1 167 ? -7.398 3.679 20.148 1.00 85.94 167 GLY A CA 1
ATOM 1274 C C . GLY A 1 167 ? -5.872 3.724 20.299 1.00 85.94 167 GLY A C 1
ATOM 1275 O O . GLY A 1 167 ? -5.190 4.352 19.490 1.00 85.94 167 GLY A O 1
ATOM 1276 N N . LYS A 1 168 ? -5.305 2.983 21.266 1.00 87.56 168 LYS A N 1
ATOM 1277 C CA . LYS A 1 168 ? -3.847 2.897 21.449 1.00 87.56 168 LYS A CA 1
ATOM 1278 C C . LYS A 1 168 ? -3.179 2.223 20.254 1.00 87.56 168 LYS A C 1
ATOM 1280 O O . LYS A 1 168 ? -2.144 2.698 19.794 1.00 87.56 168 LYS A O 1
ATOM 1285 N N . VAL A 1 169 ? -3.773 1.150 19.734 1.00 90.94 169 VAL A N 1
ATOM 1286 C CA . VAL A 1 169 ? -3.247 0.436 18.560 1.00 90.94 169 VAL A CA 1
ATOM 1287 C C . VAL A 1 169 ? -3.296 1.314 17.316 1.00 90.94 169 VAL A C 1
ATOM 1289 O O . VAL A 1 169 ? -2.285 1.436 16.627 1.00 90.94 169 VAL A O 1
ATOM 1292 N N . LEU A 1 170 ? -4.419 1.993 17.072 1.00 87.38 170 LEU A N 1
ATOM 1293 C CA . LEU A 1 170 ? -4.564 2.941 15.968 1.00 87.38 170 LEU A CA 1
ATOM 1294 C C . LEU A 1 170 ? -3.509 4.054 16.022 1.00 87.38 170 LEU A C 1
ATOM 1296 O O . LEU A 1 170 ? -2.828 4.290 15.026 1.00 87.38 170 LEU A O 1
ATOM 1300 N N . ARG A 1 171 ? -3.297 4.666 17.194 1.00 88.12 171 ARG A N 1
ATOM 1301 C CA . ARG A 1 171 ? -2.307 5.735 17.395 1.00 88.12 171 ARG A CA 1
ATOM 1302 C C . ARG A 1 171 ? -0.872 5.271 17.130 1.00 88.12 171 ARG A C 1
ATOM 1304 O O . ARG A 1 171 ? -0.106 5.971 16.461 1.00 88.12 171 ARG A O 1
ATOM 1311 N N . VAL A 1 172 ? -0.501 4.092 17.636 1.00 90.81 172 VAL A N 1
ATOM 1312 C CA . VAL A 1 172 ? 0.827 3.501 17.398 1.00 90.81 172 VAL A CA 1
ATOM 1313 C C . VAL A 1 172 ? 1.021 3.215 15.909 1.00 90.81 172 VAL A C 1
ATOM 1315 O O . VAL A 1 172 ? 2.028 3.629 15.337 1.00 90.81 172 VAL A O 1
ATOM 1318 N N . GLN A 1 173 ? 0.038 2.589 15.258 1.00 91.06 173 GLN A N 1
ATOM 1319 C CA . GLN A 1 173 ? 0.109 2.260 13.833 1.00 91.06 173 GLN A CA 1
ATOM 1320 C C . GLN A 1 173 ? 0.143 3.514 12.948 1.00 91.06 173 GLN A C 1
ATOM 1322 O O . GLN A 1 173 ? 0.947 3.589 12.024 1.00 91.06 173 GLN A O 1
ATOM 1327 N N . ALA A 1 174 ? -0.651 4.543 13.246 1.00 86.38 174 ALA A N 1
ATOM 1328 C CA . ALA A 1 174 ? -0.616 5.805 12.508 1.00 86.38 174 ALA A CA 1
ATOM 1329 C C . ALA A 1 174 ? 0.765 6.486 12.598 1.00 86.38 174 ALA A C 1
ATOM 1331 O O . ALA A 1 174 ? 1.314 6.943 11.591 1.00 86.38 174 ALA A O 1
ATOM 1332 N N . THR A 1 175 ? 1.375 6.479 13.788 1.00 88.62 175 THR A N 1
ATOM 1333 C CA . THR A 1 175 ? 2.720 7.033 14.018 1.00 88.62 175 THR A CA 1
ATOM 1334 C C . THR A 1 175 ? 3.793 6.257 13.249 1.00 88.62 175 THR A C 1
ATOM 1336 O O . THR A 1 175 ? 4.590 6.859 12.528 1.00 88.62 175 THR A O 1
ATOM 1339 N N . GLU A 1 176 ? 3.774 4.925 13.330 1.00 90.56 176 GLU A N 1
ATOM 1340 C CA . GLU A 1 176 ? 4.645 4.023 12.560 1.00 90.56 176 GLU A CA 1
ATOM 1341 C C . GLU A 1 176 ? 4.583 4.307 11.053 1.00 90.56 176 GLU A C 1
ATOM 1343 O O . GLU A 1 176 ? 5.609 4.414 10.374 1.00 90.56 176 GLU A O 1
ATOM 1348 N N . LEU A 1 177 ? 3.373 4.467 10.513 1.00 86.75 177 LEU A N 1
ATOM 1349 C CA . LEU A 1 177 ? 3.175 4.723 9.090 1.00 86.75 177 LEU A CA 1
ATOM 1350 C C . LEU A 1 177 ? 3.694 6.095 8.659 1.00 86.75 177 LEU A C 1
ATOM 1352 O O . LEU A 1 177 ? 4.267 6.214 7.573 1.00 86.75 177 LEU A O 1
ATOM 1356 N N . ARG A 1 178 ? 3.545 7.125 9.499 1.00 86.38 178 ARG A N 1
ATOM 1357 C CA . ARG A 1 178 ? 4.126 8.454 9.250 1.00 86.38 178 ARG A CA 1
ATOM 1358 C C . ARG A 1 178 ? 5.653 8.404 9.231 1.00 86.38 178 ARG A C 1
ATOM 1360 O O . ARG A 1 178 ? 6.260 8.974 8.323 1.00 86.38 178 ARG A O 1
ATOM 1367 N N . ILE A 1 179 ? 6.269 7.670 10.161 1.00 87.12 179 ILE A N 1
ATOM 1368 C CA . ILE A 1 179 ? 7.725 7.454 10.183 1.00 87.12 179 ILE A CA 1
ATOM 1369 C C . ILE A 1 179 ? 8.172 6.754 8.894 1.00 87.12 179 ILE A C 1
ATOM 1371 O O . ILE A 1 179 ? 9.061 7.254 8.207 1.00 87.12 179 ILE A O 1
ATOM 1375 N N . LYS A 1 180 ? 7.501 5.668 8.489 1.00 85.62 180 LYS A N 1
ATOM 1376 C CA . LYS A 1 180 ? 7.797 4.962 7.228 1.00 85.62 180 LYS A CA 1
ATOM 1377 C C . LYS A 1 180 ? 7.619 5.850 5.996 1.00 85.62 180 LYS A C 1
ATOM 1379 O O . LYS A 1 180 ? 8.404 5.765 5.052 1.00 85.62 180 LYS A O 1
ATOM 1384 N N . ARG A 1 181 ? 6.599 6.716 5.974 1.00 81.94 181 ARG A N 1
ATOM 1385 C CA . ARG A 1 181 ? 6.384 7.690 4.889 1.00 81.94 181 ARG A CA 1
ATOM 1386 C C . ARG A 1 181 ? 7.561 8.662 4.786 1.00 81.94 181 ARG A C 1
ATOM 1388 O O . ARG A 1 181 ? 8.026 8.911 3.674 1.00 81.94 181 ARG A O 1
ATOM 1395 N N . ARG A 1 182 ? 8.067 9.155 5.921 1.00 81.25 182 ARG A N 1
ATOM 1396 C CA . ARG A 1 182 ? 9.248 10.026 5.982 1.00 81.25 182 ARG A CA 1
ATOM 1397 C C . ARG A 1 182 ? 10.521 9.302 5.538 1.00 81.25 182 ARG A C 1
ATOM 1399 O O . ARG A 1 182 ? 11.206 9.806 4.656 1.00 81.25 182 ARG A O 1
ATOM 1406 N N . GLN A 1 183 ? 10.779 8.101 6.052 1.00 83.19 183 GLN A N 1
ATOM 1407 C CA . GLN A 1 183 ? 11.937 7.284 5.664 1.00 83.19 183 GLN A CA 1
ATOM 1408 C C . GLN A 1 183 ? 11.979 7.030 4.157 1.00 83.19 183 GLN A C 1
ATOM 1410 O O . GLN A 1 183 ? 13.025 7.144 3.537 1.00 83.19 183 GLN A O 1
ATOM 1415 N N . ARG A 1 184 ? 10.832 6.767 3.523 1.00 82.44 184 ARG A N 1
ATOM 1416 C CA . ARG A 1 184 ? 10.775 6.601 2.063 1.00 82.44 184 ARG A CA 1
ATOM 1417 C C . ARG A 1 184 ? 11.088 7.871 1.296 1.00 82.44 184 ARG A C 1
ATOM 1419 O O . ARG A 1 184 ? 11.704 7.794 0.237 1.00 82.44 184 ARG A O 1
ATOM 1426 N N . ALA A 1 185 ? 10.629 9.018 1.786 1.00 73.88 185 ALA A N 1
ATOM 1427 C CA . ALA A 1 185 ? 10.988 10.299 1.193 1.00 73.88 185 ALA A CA 1
ATOM 1428 C C . ALA A 1 185 ? 12.505 10.527 1.288 1.00 73.88 185 ALA A C 1
ATOM 1430 O O . ALA A 1 185 ? 13.128 10.899 0.296 1.00 73.88 185 ALA A O 1
ATOM 1431 N N . GLU A 1 186 ? 13.100 10.204 2.437 1.00 79.25 186 GLU A N 1
ATOM 1432 C CA . GLU A 1 186 ? 14.545 10.270 2.664 1.00 79.25 186 GLU A CA 1
ATOM 1433 C C . GLU A 1 186 ? 15.308 9.271 1.773 1.00 79.25 186 GLU A C 1
ATOM 1435 O O . GLU A 1 186 ? 16.252 9.659 1.095 1.00 79.25 186 GLU A O 1
ATOM 1440 N N . GLU A 1 187 ? 14.862 8.019 1.651 1.00 81.50 187 GLU A N 1
ATOM 1441 C CA . GLU A 1 187 ? 15.447 7.028 0.736 1.00 81.50 187 GLU A CA 1
ATOM 1442 C C . GLU A 1 187 ? 15.386 7.472 -0.732 1.00 81.50 187 GLU A C 1
ATOM 1444 O O . GLU A 1 187 ? 16.333 7.262 -1.493 1.00 81.50 187 GLU A O 1
ATOM 1449 N N . MET A 1 188 ? 14.268 8.067 -1.162 1.00 72.56 188 MET A N 1
ATOM 1450 C CA . MET A 1 188 ? 14.133 8.602 -2.518 1.00 72.56 188 MET A CA 1
ATOM 1451 C C . MET A 1 188 ? 15.095 9.771 -2.750 1.00 72.56 188 MET A C 1
ATOM 1453 O O . MET A 1 188 ? 15.695 9.844 -3.823 1.00 72.56 188 MET A O 1
ATOM 1457 N N . ALA A 1 189 ? 15.297 10.626 -1.744 1.00 68.62 189 ALA A N 1
ATOM 1458 C CA . ALA A 1 189 ? 16.285 11.698 -1.791 1.00 68.62 189 ALA A CA 1
ATOM 1459 C C . ALA A 1 189 ? 17.722 11.150 -1.862 1.00 68.62 189 ALA A C 1
ATOM 1461 O O . ALA A 1 189 ? 18.504 11.604 -2.689 1.00 68.62 189 ALA A O 1
ATOM 1462 N N . GLN A 1 190 ? 18.055 10.113 -1.088 1.00 72.88 190 GLN A N 1
ATOM 1463 C CA . GLN A 1 190 ? 19.387 9.486 -1.079 1.00 72.88 190 GLN A CA 1
ATOM 1464 C C . GLN A 1 190 ? 19.713 8.706 -2.365 1.00 72.88 190 GLN A C 1
ATOM 1466 O O . GLN A 1 190 ? 20.878 8.521 -2.709 1.00 72.88 190 GLN A O 1
ATOM 1471 N N . LYS A 1 191 ? 18.700 8.269 -3.123 1.00 70.12 191 LYS A N 1
ATOM 1472 C CA . LYS A 1 191 ? 18.883 7.642 -4.446 1.00 70.12 191 LYS A CA 1
ATOM 1473 C C . LYS A 1 191 ? 19.071 8.659 -5.580 1.00 70.12 191 LYS A C 1
ATOM 1475 O O . LYS A 1 191 ? 19.474 8.263 -6.675 1.00 70.12 191 LYS A O 1
ATOM 1480 N N . ALA A 1 192 ? 18.782 9.943 -5.354 1.00 66.94 192 ALA A N 1
ATOM 1481 C CA . ALA A 1 192 ? 18.914 10.983 -6.375 1.00 66.94 192 ALA A CA 1
ATOM 1482 C C . ALA A 1 192 ? 20.379 11.257 -6.795 1.00 66.94 192 ALA A C 1
ATOM 1484 O O . ALA A 1 192 ? 20.623 11.285 -8.003 1.00 66.94 192 ALA A O 1
ATOM 1485 N N . PRO A 1 193 ? 21.370 11.354 -5.879 1.00 67.06 193 PRO A N 1
ATOM 1486 C CA . PRO A 1 193 ? 22.777 11.559 -6.240 1.00 67.06 193 PRO A CA 1
ATOM 1487 C C . PRO A 1 193 ? 23.342 10.462 -7.149 1.00 67.06 193 PRO A C 1
ATOM 1489 O O . PRO A 1 193 ? 24.016 10.755 -8.133 1.00 67.06 193 PRO A O 1
ATOM 1492 N N . VAL A 1 194 ? 23.007 9.194 -6.883 1.00 70.06 194 VAL A N 1
ATOM 1493 C CA . VAL A 1 194 ? 23.515 8.047 -7.660 1.00 70.06 194 VAL A CA 1
ATOM 1494 C C . VAL A 1 194 ? 23.045 8.100 -9.119 1.00 70.06 194 VAL A C 1
ATOM 1496 O O . VAL A 1 194 ? 23.789 7.732 -10.026 1.00 70.06 194 VAL A O 1
ATOM 1499 N N . LYS A 1 195 ? 21.837 8.620 -9.379 1.00 70.19 195 LYS A N 1
ATOM 1500 C CA . LYS A 1 195 ? 21.321 8.783 -10.747 1.00 70.19 195 LYS A CA 1
ATOM 1501 C C . LYS A 1 195 ? 22.012 9.901 -11.532 1.00 70.19 195 LYS A C 1
ATOM 1503 O O . LYS A 1 195 ? 22.012 9.831 -12.755 1.00 70.19 195 LYS A O 1
ATOM 1508 N N . ILE A 1 196 ? 22.606 10.896 -10.867 1.00 73.88 196 ILE A N 1
ATOM 1509 C CA . ILE A 1 196 ? 23.325 12.011 -11.515 1.00 73.88 196 ILE A CA 1
ATOM 1510 C C . ILE A 1 196 ? 24.725 11.574 -11.975 1.00 73.88 196 ILE A C 1
ATOM 1512 O O . ILE A 1 196 ? 25.226 12.064 -12.985 1.00 73.88 196 ILE A O 1
ATOM 1516 N N . ILE A 1 197 ? 25.327 10.594 -11.294 1.00 80.81 197 ILE A N 1
ATOM 1517 C CA . ILE A 1 197 ? 26.647 10.049 -11.650 1.00 80.81 197 ILE A CA 1
ATOM 1518 C C . ILE A 1 197 ? 26.625 9.378 -13.032 1.00 80.81 197 ILE A C 1
ATOM 1520 O O . ILE A 1 197 ? 27.590 9.486 -13.781 1.00 80.81 197 ILE A O 1
ATOM 1524 N N . PHE A 1 198 ? 25.525 8.719 -13.404 1.00 83.81 198 PHE A N 1
ATOM 1525 C CA . PHE A 1 198 ? 25.449 7.975 -14.664 1.00 83.81 198 PHE A CA 1
ATOM 1526 C C . PHE A 1 198 ? 25.553 8.875 -15.919 1.00 83.81 198 PHE A C 1
ATOM 1528 O O . PHE A 1 198 ? 26.454 8.636 -16.727 1.00 83.81 198 PHE A O 1
ATOM 1535 N N . PRO A 1 199 ? 24.745 9.948 -16.082 1.00 81.00 199 PRO A N 1
ATOM 1536 C CA . PRO A 1 199 ? 24.959 10.934 -17.145 1.00 81.00 199 PRO A CA 1
ATOM 1537 C C . PRO A 1 199 ? 26.328 11.613 -17.070 1.00 81.00 199 PRO A C 1
ATOM 1539 O O . PRO A 1 199 ? 26.936 11.879 -18.101 1.00 81.00 199 PRO A O 1
ATOM 1542 N N . LEU A 1 200 ? 26.828 11.876 -15.858 1.00 83.38 200 LEU A N 1
ATOM 1543 C CA . LEU A 1 200 ? 28.117 12.536 -15.658 1.00 83.38 200 LEU A CA 1
ATOM 1544 C C . LEU A 1 200 ? 29.263 11.693 -16.227 1.00 83.38 200 LEU A C 1
ATOM 1546 O O . LEU A 1 200 ? 30.077 12.218 -16.980 1.00 83.38 200 LEU A O 1
ATOM 1550 N N . ILE A 1 201 ? 29.293 10.387 -15.953 1.00 86.50 201 ILE A N 1
ATOM 1551 C CA . ILE A 1 201 ? 30.294 9.476 -16.523 1.00 86.50 201 ILE A CA 1
ATOM 1552 C C . ILE A 1 201 ? 30.133 9.391 -18.043 1.00 86.50 201 ILE A C 1
ATOM 1554 O O . ILE A 1 201 ? 31.117 9.537 -18.757 1.00 86.50 201 ILE A O 1
ATOM 1558 N N . ILE A 1 202 ? 28.910 9.221 -18.555 1.00 87.00 202 ILE A N 1
ATOM 1559 C CA . ILE A 1 202 ? 28.670 9.088 -20.001 1.00 87.00 202 ILE A CA 1
ATOM 1560 C C . ILE A 1 202 ? 29.030 10.357 -20.783 1.00 87.00 202 ILE A C 1
ATOM 1562 O O . ILE A 1 202 ? 29.453 10.241 -21.925 1.00 87.00 202 ILE A O 1
ATOM 1566 N N . CYS A 1 203 ? 28.901 11.552 -20.208 1.00 84.94 203 CYS A N 1
ATOM 1567 C CA . CYS A 1 203 ? 29.241 12.796 -20.905 1.00 84.94 203 CYS A CA 1
ATOM 1568 C C . CYS A 1 203 ? 30.700 13.223 -20.693 1.00 84.94 203 CYS A C 1
ATOM 1570 O O . CYS A 1 203 ? 31.357 13.652 -21.640 1.00 84.94 203 CYS A O 1
ATOM 1572 N N . ILE A 1 204 ? 31.224 13.113 -19.469 1.00 87.88 204 ILE A N 1
ATOM 1573 C CA . ILE A 1 204 ? 32.566 13.613 -19.135 1.00 87.88 204 ILE A CA 1
ATOM 1574 C C . ILE A 1 204 ? 33.653 12.624 -19.565 1.00 87.88 204 ILE A C 1
ATOM 1576 O O . ILE A 1 204 ? 34.680 13.048 -20.090 1.00 87.88 204 ILE A O 1
ATOM 1580 N N . PHE A 1 205 ? 33.446 11.314 -19.396 1.00 90.50 205 PHE A N 1
ATOM 1581 C CA . PHE A 1 205 ? 34.471 10.317 -19.721 1.00 90.50 205 PHE A CA 1
ATOM 1582 C C . PHE A 1 205 ? 34.848 10.302 -21.217 1.00 90.50 205 PHE A C 1
ATOM 1584 O O . PHE A 1 205 ? 36.045 10.354 -21.512 1.00 90.50 205 PHE A O 1
ATOM 1591 N N . PRO A 1 206 ? 33.899 10.328 -22.182 1.00 87.38 206 PRO A N 1
ATOM 1592 C CA . PRO A 1 206 ? 34.249 10.423 -23.599 1.00 87.38 206 PRO A CA 1
ATOM 1593 C C . PRO A 1 206 ? 34.894 11.762 -23.952 1.00 87.38 206 PRO A C 1
ATOM 1595 O O . PRO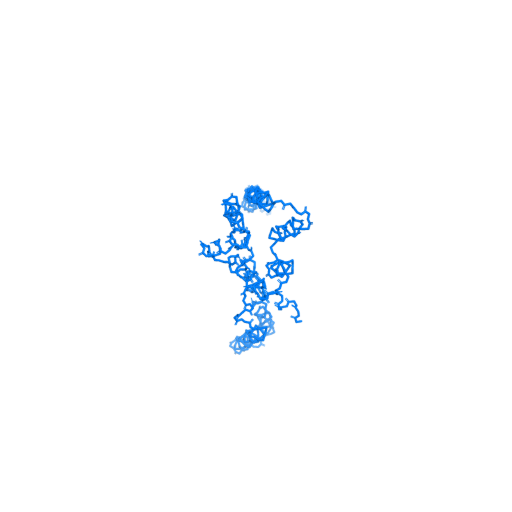 A 1 206 ? 35.818 11.790 -24.759 1.00 87.38 206 PRO A O 1
ATOM 1598 N N . ALA A 1 207 ? 34.454 12.861 -23.330 1.00 88.81 207 ALA A N 1
ATOM 1599 C CA . ALA A 1 207 ? 35.045 14.177 -23.557 1.00 88.81 207 ALA A CA 1
ATOM 1600 C C . ALA A 1 207 ? 36.523 14.210 -23.133 1.00 88.81 207 ALA A C 1
ATOM 1602 O O . ALA A 1 207 ? 37.368 14.681 -23.891 1.00 88.81 207 ALA A O 1
ATOM 1603 N N . ILE A 1 208 ? 36.856 13.639 -21.970 1.00 90.06 208 ILE A N 1
ATOM 1604 C CA . ILE A 1 208 ? 38.245 13.516 -21.504 1.00 90.06 208 ILE A CA 1
ATOM 1605 C C . ILE A 1 208 ? 39.065 12.626 -22.451 1.00 90.06 208 ILE A C 1
ATOM 1607 O O . ILE A 1 208 ? 40.186 12.991 -22.804 1.00 90.06 208 ILE A O 1
ATOM 1611 N N . LEU A 1 209 ? 38.512 11.499 -22.915 1.00 88.56 209 LEU A N 1
ATOM 1612 C CA . LEU A 1 209 ? 39.171 10.625 -23.894 1.00 88.56 209 LEU A CA 1
ATOM 1613 C C . LEU A 1 209 ? 39.500 11.359 -25.198 1.00 88.56 209 LEU A C 1
ATOM 1615 O O . LEU A 1 209 ? 40.612 11.224 -25.701 1.00 88.56 209 LEU A O 1
ATOM 1619 N N . VAL A 1 210 ? 38.567 12.158 -25.723 1.00 90.50 210 VAL A N 1
ATOM 1620 C CA . VAL A 1 210 ? 38.775 12.954 -26.943 1.00 90.50 210 VAL A CA 1
ATOM 1621 C C . VAL A 1 210 ? 39.854 14.017 -26.733 1.00 90.50 210 VAL A C 1
ATOM 1623 O O . VAL A 1 210 ? 40.712 14.182 -27.595 1.00 90.50 210 VAL A O 1
ATOM 1626 N N . VAL A 1 211 ? 39.858 14.706 -25.588 1.00 92.19 211 VAL A N 1
ATOM 1627 C CA . VAL A 1 211 ? 40.848 15.755 -25.285 1.00 92.19 211 VAL A CA 1
ATOM 1628 C C . VAL A 1 211 ? 42.257 15.184 -25.112 1.00 92.19 211 VAL A C 1
ATOM 1630 O O . VAL A 1 211 ? 43.216 15.794 -25.575 1.00 92.19 211 VAL A O 1
ATOM 1633 N N . ILE A 1 212 ? 42.398 14.020 -24.473 1.00 90.94 212 ILE A N 1
ATOM 1634 C CA . ILE A 1 212 ? 43.708 13.397 -24.233 1.00 90.94 212 ILE A CA 1
ATOM 1635 C C . ILE A 1 212 ? 44.207 12.651 -25.477 1.00 90.94 212 ILE A C 1
ATOM 1637 O O . ILE A 1 212 ? 45.353 12.835 -25.884 1.00 90.94 212 ILE A O 1
ATOM 1641 N N . MET A 1 213 ? 43.370 11.813 -26.101 1.00 88.00 213 MET A N 1
ATOM 1642 C CA . MET A 1 213 ? 43.787 11.020 -27.264 1.00 88.00 213 MET A CA 1
ATOM 1643 C C . MET A 1 213 ? 43.836 11.826 -28.560 1.00 88.00 213 MET A C 1
ATOM 1645 O O . MET A 1 213 ? 44.604 11.467 -29.447 1.00 88.00 213 MET A O 1
ATOM 1649 N N . GLY A 1 214 ? 43.063 12.907 -28.688 1.00 88.69 214 GLY A N 1
ATOM 1650 C CA . GLY A 1 214 ? 43.046 13.766 -29.875 1.00 88.69 214 GLY A CA 1
ATOM 1651 C C . GLY A 1 214 ? 44.443 14.208 -30.339 1.00 88.69 214 GLY A C 1
ATOM 1652 O O . GLY A 1 214 ? 44.837 13.858 -31.452 1.00 88.69 214 GLY A O 1
ATOM 1653 N N . PRO A 1 215 ? 45.234 14.915 -29.510 1.00 87.69 215 PRO A N 1
ATOM 1654 C CA . PRO A 1 215 ? 46.578 15.344 -29.894 1.00 87.69 215 PRO A CA 1
ATOM 1655 C C . PRO A 1 215 ? 47.554 14.171 -30.049 1.00 87.69 215 PRO A C 1
ATOM 1657 O O . PRO A 1 215 ? 48.394 14.206 -30.943 1.00 87.69 215 PRO A O 1
ATOM 1660 N N . ALA A 1 216 ? 47.428 13.117 -29.235 1.00 85.81 216 ALA A N 1
ATOM 1661 C CA . ALA A 1 216 ? 48.277 11.930 -29.343 1.00 85.81 216 ALA A CA 1
ATOM 1662 C C . ALA A 1 216 ? 48.100 11.219 -30.697 1.00 85.81 216 ALA A C 1
ATOM 1664 O O . ALA A 1 216 ? 49.081 10.849 -31.336 1.00 85.81 216 ALA A O 1
ATOM 1665 N N . MET A 1 217 ? 46.861 11.096 -31.181 1.00 86.69 217 MET A N 1
ATOM 1666 C CA . MET A 1 217 ? 46.562 10.524 -32.497 1.00 86.69 217 MET A CA 1
ATOM 1667 C C . MET A 1 217 ? 47.102 11.391 -33.639 1.00 86.69 217 MET A C 1
ATOM 1669 O O . MET A 1 217 ? 47.633 10.849 -34.606 1.00 86.69 217 MET A O 1
ATOM 1673 N N . ILE A 1 218 ? 47.020 12.723 -33.517 1.00 86.25 218 ILE A N 1
ATOM 1674 C CA . ILE A 1 218 ? 47.589 13.655 -34.506 1.00 86.25 218 ILE A CA 1
ATOM 1675 C C . ILE A 1 218 ? 49.118 13.519 -34.556 1.00 86.25 218 ILE A C 1
ATOM 1677 O O . ILE A 1 218 ? 49.683 13.400 -35.640 1.00 86.25 218 ILE A O 1
ATOM 1681 N N . GLN A 1 219 ? 49.789 13.449 -33.402 1.00 84.25 219 GLN A N 1
ATOM 1682 C CA . GLN A 1 219 ? 51.245 13.271 -33.330 1.00 84.25 219 GLN A CA 1
ATOM 1683 C C . GLN A 1 219 ? 51.705 11.918 -33.902 1.00 84.25 219 GLN A C 1
ATOM 1685 O O . GLN A 1 219 ? 52.726 11.842 -34.589 1.00 84.25 219 GLN A O 1
ATOM 1690 N N . ILE A 1 220 ? 50.950 10.841 -33.660 1.00 85.19 220 ILE A N 1
ATOM 1691 C CA . ILE A 1 220 ? 51.240 9.515 -34.230 1.00 85.19 220 ILE A CA 1
ATOM 1692 C C . ILE A 1 220 ? 51.060 9.537 -35.753 1.00 85.19 220 ILE A C 1
ATOM 1694 O O . ILE A 1 220 ? 51.904 9.020 -36.480 1.00 85.19 220 ILE A O 1
ATOM 1698 N N . TYR A 1 221 ? 50.001 10.176 -36.254 1.00 87.25 221 TYR A N 1
ATOM 1699 C CA . TYR A 1 221 ? 49.770 10.293 -37.692 1.00 87.25 221 TYR A CA 1
ATOM 1700 C C . TYR A 1 221 ? 50.873 11.100 -38.390 1.00 87.25 221 TYR A C 1
ATOM 1702 O O . TYR A 1 221 ? 51.405 10.657 -39.408 1.00 87.25 221 TYR A O 1
ATOM 1710 N N . GLU A 1 222 ? 51.278 12.242 -37.824 1.00 82.56 222 GLU A N 1
ATOM 1711 C CA . GLU A 1 222 ? 52.373 13.046 -38.378 1.00 82.56 222 GLU A CA 1
ATOM 1712 C C . GLU A 1 222 ? 53.715 12.305 -38.364 1.00 82.56 222 GLU A C 1
ATOM 1714 O O . GLU A 1 222 ? 54.456 12.375 -39.342 1.00 82.56 222 GLU A O 1
ATOM 1719 N N . SER A 1 223 ? 54.036 11.572 -37.296 1.00 80.94 223 SER A N 1
ATOM 1720 C CA . SER A 1 223 ? 55.307 10.837 -37.206 1.00 80.94 223 SER A CA 1
ATOM 1721 C C . SER A 1 223 ? 55.388 9.654 -38.176 1.00 80.94 223 SER A C 1
ATOM 1723 O O . SER A 1 223 ? 56.453 9.403 -38.734 1.00 80.94 223 SER A O 1
ATOM 1725 N N . ILE A 1 224 ? 54.271 8.972 -38.441 1.00 81.50 224 ILE A N 1
ATOM 1726 C CA . ILE A 1 224 ? 54.209 7.871 -39.412 1.00 81.50 224 ILE A CA 1
ATOM 1727 C C . ILE A 1 224 ? 54.237 8.399 -40.854 1.00 81.50 224 ILE A C 1
ATOM 1729 O O . ILE A 1 224 ? 54.976 7.867 -41.678 1.00 81.50 224 ILE A O 1
ATOM 1733 N N . PHE A 1 225 ? 53.469 9.447 -41.173 1.00 75.25 225 PHE A N 1
ATOM 1734 C CA . PHE A 1 225 ? 53.335 9.934 -42.554 1.00 75.25 225 PHE A CA 1
ATOM 1735 C C . PHE A 1 225 ? 54.533 10.773 -43.020 1.00 75.25 225 PHE A C 1
ATOM 1737 O O . PHE A 1 225 ? 54.814 10.828 -44.208 1.00 75.25 225 PHE A O 1
ATOM 1744 N N . LYS A 1 226 ? 55.255 11.419 -42.097 1.00 63.06 226 LYS A N 1
ATOM 1745 C CA . LYS A 1 226 ? 56.466 12.202 -42.401 1.00 63.06 226 LYS A CA 1
ATOM 1746 C C . LYS A 1 226 ? 57.738 11.343 -42.465 1.00 63.06 226 LYS A C 1
ATOM 1748 O O . LYS A 1 226 ? 58.788 11.843 -42.854 1.00 63.06 226 LYS A O 1
ATOM 1753 N N . SER A 1 227 ? 57.646 10.078 -42.046 1.00 54.69 227 SER A N 1
ATOM 1754 C CA . SER A 1 227 ? 58.723 9.084 -42.127 1.00 54.69 227 SER A CA 1
ATOM 1755 C C . SER A 1 227 ? 58.648 8.206 -43.390 1.00 54.69 227 SER A C 1
ATOM 1757 O O . SER A 1 227 ? 59.520 7.354 -43.566 1.00 54.69 227 SER A O 1
ATOM 1759 N N . PHE A 1 228 ? 57.629 8.400 -44.234 1.00 52.06 228 PHE A N 1
ATOM 1760 C CA . PHE A 1 228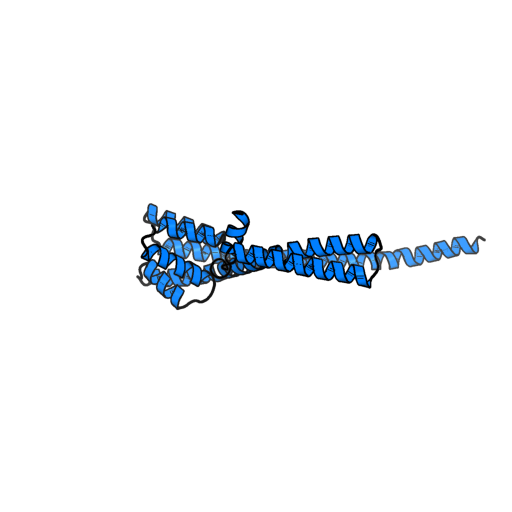 ? 57.498 7.829 -45.579 1.00 52.06 228 PHE A CA 1
ATOM 1761 C C . PHE A 1 228 ? 57.796 8.904 -46.628 1.00 52.06 228 PHE A C 1
ATOM 1763 O O . PHE A 1 228 ? 58.358 8.539 -47.684 1.00 52.06 228 PHE A O 1
#